Protein 6PLN (pdb70)

B-factor: mean 76.22, std 19.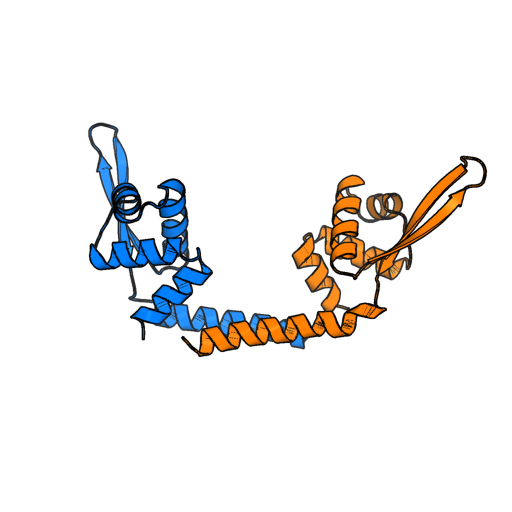09, range [34.16, 124.02]

Structure (mmCIF, N/CA/C/O backbone):
data_6PLN
#
_entry.id   6PLN
#
_cell.length_a   55.689
_cell.length_b   55.689
_cell.length_c   248.673
_cell.angle_alpha   90.000
_cell.angle_beta   90.000
_cell.angle_gamma   90.000
#
_symmetry.space_group_name_H-M   'P 41 21 2'
#
loop_
_entity.id
_entity.type
_entity.pdbx_description
1 polymer 'Transcription factor E'
2 water water
#
loop_
_atom_site.group_PDB
_atom_site.id
_atom_site.type_symbol
_atom_site.label_atom_id
_atom_site.label_alt_id
_atom_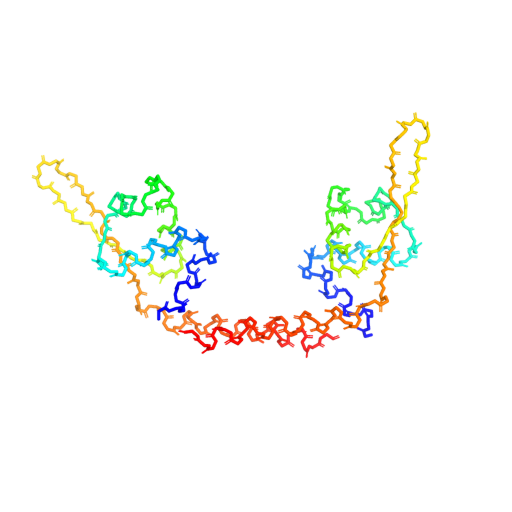site.label_comp_id
_atom_site.label_asym_id
_atom_site.label_entity_id
_atom_site.label_seq_id
_atom_site.pdbx_PDB_ins_code
_atom_site.Cartn_x
_atom_site.Cartn_y
_atom_site.Cartn_z
_atom_site.occupancy
_atom_site.B_iso_or_equiv
_atom_site.auth_seq_id
_atom_site.auth_comp_id
_atom_site.auth_asym_id
_atom_site.auth_atom_id
_atom_site.pdbx_PDB_model_num
ATOM 1 N N . LYS A 1 5 ? 12.05006 -17.40019 -7.14582 1.000 104.66943 5 LYS A N 1
ATOM 2 C CA . LYS A 1 5 ? 11.74399 -16.04710 -6.66292 1.000 105.56662 5 LYS A CA 1
ATOM 3 C C . LYS A 1 5 ? 12.19963 -14.99066 -7.67037 1.000 101.57354 5 LYS A C 1
ATOM 4 O O . LYS A 1 5 ? 11.41728 -14.10541 -8.05160 1.000 96.69481 5 LYS A O 1
ATOM 10 N N . LYS A 1 6 ? 13.47073 -15.07450 -8.08565 1.000 98.41870 6 LYS A N 1
ATOM 11 C CA . LYS A 1 6 ? 13.92672 -14.25977 -9.21039 1.000 98.99467 6 LYS A CA 1
ATOM 12 C C . LYS A 1 6 ? 13.28935 -14.73168 -10.51796 1.000 96.04484 6 LYS A C 1
ATOM 13 O O . LYS A 1 6 ? 13.02700 -13.91385 -11.41263 1.000 92.85465 6 LYS A O 1
ATOM 19 N N . ASN A 1 7 ? 13.03318 -16.04804 -10.63643 1.000 96.34535 7 ASN A N 1
ATOM 20 C CA . ASN A 1 7 ? 12.24769 -16.63029 -11.72597 1.000 93.77621 7 ASN A CA 1
ATOM 21 C C . ASN A 1 7 ? 10.94669 -15.85263 -11.92806 1.000 86.64624 7 ASN A C 1
ATOM 22 O O . ASN A 1 7 ? 10.68342 -15.28883 -12.99758 1.000 78.53921 7 ASN A O 1
ATOM 27 N N . THR A 1 8 ? 10.14080 -15.79334 -10.86922 1.000 83.78426 8 THR A N 1
ATOM 28 C CA . THR A 1 8 ? 8.82734 -15.17454 -10.94790 1.000 83.39438 8 THR A CA 1
ATOM 29 C C . THR A 1 8 ? 8.91407 -13.64978 -11.04236 1.000 80.54941 8 THR A C 1
ATOM 30 O O . THR A 1 8 ? 8.10377 -13.02120 -11.73520 1.000 78.18302 8 THR A O 1
ATOM 34 N N . ALA A 1 9 ? 9.87493 -13.02794 -10.35511 1.000 78.91043 9 ALA A N 1
ATOM 35 C CA . ALA A 1 9 ? 9.94974 -11.56883 -10.38351 1.000 82.56901 9 ALA A CA 1
ATOM 36 C C . ALA A 1 9 ? 10.28614 -11.06929 -11.78421 1.000 74.95554 9 ALA A C 1
ATOM 37 O O . ALA A 1 9 ? 9.66370 -10.12662 -12.29100 1.000 71.69838 9 ALA A O 1
ATOM 39 N N . LEU A 1 10 ? 11.28371 -11.68628 -12.41602 1.000 74.34266 10 LEU A N 1
ATOM 40 C CA . LEU A 1 10 ? 11.56799 -11.40755 -13.81605 1.000 72.03238 10 LEU A CA 1
ATOM 41 C C . LEU A 1 10 ? 10.30569 -11.47428 -14.65826 1.000 65.73974 10 LEU A C 1
ATOM 42 O O . LEU A 1 10 ? 9.96738 -10.51675 -15.36212 1.000 59.43523 10 LEU A O 1
ATOM 47 N N . LEU A 1 11 ? 9.59111 -12.60547 -14.59005 1.000 62.73509 11 LEU A N 1
ATOM 48 C CA . LEU A 1 11 ? 8.39342 -12.76321 -15.40583 1.000 62.14543 11 LEU A CA 1
ATOM 49 C C . LEU A 1 11 ? 7.35668 -11.69311 -15.09928 1.000 68.27758 11 LEU A C 1
ATOM 50 O O . LEU A 1 11 ? 6.64246 -11.24736 -16.00698 1.000 69.65589 11 LEU A O 1
ATOM 55 N N . ASP A 1 12 ? 7.28390 -11.22861 -13.84835 1.000 70.96186 12 ASP A N 1
ATOM 56 C CA . ASP A 1 12 ? 6.29957 -10.19978 -13.52943 1.000 70.21474 12 ASP A CA 1
ATOM 57 C C . ASP A 1 12 ? 6.67934 -8.86047 -14.14067 1.000 67.80003 12 ASP A C 1
ATOM 58 O O . ASP A 1 12 ? 5.80742 -8.11729 -14.61342 1.000 68.48591 12 ASP A O 1
ATOM 63 N N . ILE A 1 13 ? 7.97132 -8.52379 -14.13230 1.000 62.15211 13 ILE A N 1
ATOM 64 C CA . ILE A 1 13 ? 8.39915 -7.33452 -14.85948 1.000 70.39712 13 ILE A CA 1
ATOM 65 C C . ILE A 1 13 ? 8.07922 -7.48991 -16.34358 1.000 66.44302 13 ILE A C 1
ATOM 66 O O . ILE A 1 13 ? 7.64423 -6.53779 -17.00752 1.000 63.46965 13 ILE A O 1
ATOM 71 N N . ALA A 1 14 ? 8.26346 -8.70315 -16.87811 1.000 60.51688 14 ALA A N 1
ATOM 72 C CA . ALA A 1 14 ? 7.93346 -8.94979 -18.27654 1.000 60.77532 14 ALA A CA 1
ATOM 73 C C . ALA A 1 14 ? 6.45353 -8.70598 -18.54283 1.000 60.53756 14 ALA A C 1
ATOM 74 O O . ALA A 1 14 ? 6.09763 -8.08388 -19.55048 1.000 58.72200 14 ALA A O 1
ATOM 76 N N . ARG A 1 15 ? 5.57619 -9.16104 -17.63876 1.000 61.23085 15 ARG A N 1
ATOM 77 C CA . ARG A 1 15 ? 4.14374 -8.91376 -17.81712 1.000 64.29738 15 ARG A CA 1
ATOM 78 C C . ARG A 1 15 ? 3.83127 -7.42254 -17.86588 1.000 60.82582 15 ARG A C 1
ATOM 79 O O . ARG A 1 15 ? 3.10577 -6.95897 -18.75848 1.000 57.50202 15 ARG A O 1
ATOM 87 N N . ASP A 1 16 ? 4.35726 -6.65116 -16.90765 1.000 60.04755 16 ASP A N 1
ATOM 88 C CA . ASP A 1 16 ? 4.18216 -5.20632 -16.95758 1.000 60.96857 16 ASP A CA 1
ATOM 89 C C . ASP A 1 16 ? 4.65308 -4.65076 -18.29134 1.000 62.52973 16 ASP A C 1
ATOM 90 O O . ASP A 1 16 ? 3.96902 -3.81856 -18.89316 1.000 64.85566 16 ASP A O 1
ATOM 95 N N . ILE A 1 17 ? 5.81073 -5.13526 -18.77493 1.000 61.14328 17 ILE A N 1
ATOM 96 C CA . ILE A 1 17 ? 6.34620 -4.63686 -20.05002 1.000 63.95398 17 ILE A CA 1
ATOM 97 C C . ILE A 1 17 ? 5.37583 -4.91917 -21.17725 1.000 60.62653 17 ILE A C 1
ATOM 98 O O . ILE A 1 17 ? 4.94036 -4.00158 -21.89377 1.000 61.91642 17 ILE A O 1
ATOM 103 N N . GLY A 1 18 ? 5.04644 -6.19285 -21.40420 1.000 54.36456 18 GLY A N 1
ATOM 104 C CA . GLY A 1 18 ? 4.32597 -6.52537 -22.62009 1.000 60.71969 18 GLY A CA 1
ATOM 105 C C . GLY A 1 18 ? 3.38459 -7.71177 -22.53079 1.000 62.81146 18 GLY A C 1
ATOM 106 O O . GLY A 1 18 ? 3.19542 -8.43210 -23.52084 1.000 60.48046 18 GLY A O 1
ATOM 107 N N . GLY A 1 19 ? 2.79062 -7.93301 -21.35450 1.000 56.66453 19 GLY A N 1
ATOM 108 C CA . GLY A 1 19 ? 1.72073 -8.90014 -21.29437 1.000 51.08509 19 GLY A CA 1
ATOM 109 C C . GLY A 1 19 ? 2.21818 -10.31505 -21.49405 1.000 51.61658 19 GLY A C 1
ATOM 110 O O . GLY A 1 19 ? 3.38330 -10.63478 -21.23866 1.000 53.42827 19 GLY A O 1
ATOM 111 N N . ASP A 1 20 ? 1.30789 -11.17854 -21.95925 1.000 55.80620 20 ASP A N 1
ATOM 112 C CA . ASP A 1 20 ? 1.60986 -12.60234 -22.07038 1.000 56.17614 20 ASP A CA 1
ATOM 113 C C . ASP A 1 20 ? 2.67846 -12.87140 -23.11704 1.000 53.90151 20 ASP A C 1
ATOM 114 O O . ASP A 1 20 ? 3.37701 -13.89255 -23.03107 1.000 47.32471 20 ASP A O 1
ATOM 119 N N . GLU A 1 21 ? 2.79828 -11.99526 -24.12911 1.000 53.76564 21 GLU A N 1
ATOM 120 C CA . GLU A 1 21 ? 3.79951 -12.20881 -25.17535 1.000 52.17827 21 GLU A CA 1
ATOM 121 C C . GLU A 1 21 ? 5.20598 -12.01988 -24.62405 1.000 50.06372 21 GLU A C 1
ATOM 122 O O . GLU A 1 21 ? 6.07721 -12.87942 -24.81427 1.000 40.74284 21 GLU A O 1
ATOM 128 N N . ALA A 1 22 ? 5.42719 -10.92410 -23.89379 1.000 48.64536 22 ALA A N 1
ATOM 129 C CA . ALA A 1 22 ? 6.69710 -10.71706 -23.21467 1.000 44.36878 22 ALA A CA 1
ATOM 130 C C . ALA A 1 22 ? 7.05870 -11.90987 -22.35072 1.000 48.16543 22 ALA A C 1
ATOM 131 O O . ALA A 1 22 ? 8.22010 -12.33446 -22.31734 1.000 51.06492 22 ALA A O 1
ATOM 133 N N . VAL A 1 23 ? 6.07519 -12.49431 -21.66537 1.000 49.81428 23 VAL A N 1
ATOM 134 C CA . VAL A 1 23 ? 6.39599 -13.63507 -20.81516 1.000 50.21964 23 VAL A CA 1
ATOM 135 C C . VAL A 1 23 ? 6.77065 -14.83766 -21.67356 1.000 46.85133 23 VAL A C 1
ATOM 136 O O . VAL A 1 23 ? 7.66382 -15.62212 -21.30797 1.000 42.50070 23 VAL A O 1
ATOM 140 N N . GLU A 1 24 ? 6.13287 -14.99456 -22.84043 1.000 47.97951 24 GLU A N 1
ATOM 141 C CA . GLU A 1 24 ? 6.53623 -16.07647 -23.73773 1.000 49.19201 24 GLU A CA 1
ATOM 142 C C . GLU A 1 24 ? 7.96066 -15.85028 -24.25350 1.000 52.52879 24 GLU A C 1
ATOM 143 O O . GLU A 1 24 ? 8.75305 -16.80265 -24.36616 1.000 42.13009 24 GLU A O 1
ATOM 149 N N . VAL A 1 25 ? 8.29940 -14.58676 -24.56075 1.000 38.04866 25 VAL A N 1
ATOM 150 C CA . VAL A 1 25 ? 9.60119 -14.26730 -25.12045 1.000 43.59569 25 VAL A CA 1
ATOM 151 C C . VAL A 1 25 ? 10.69203 -14.53974 -24.09887 1.000 47.86144 25 VAL A C 1
ATOM 152 O O . VAL A 1 25 ? 11.67254 -15.24350 -24.38093 1.000 38.62854 25 VAL A O 1
ATOM 156 N N . VAL A 1 26 ? 10.51193 -14.02542 -22.88156 1.000 46.60319 26 VAL A N 1
ATOM 157 C CA . VAL A 1 26 ? 11.48241 -14.24932 -21.81981 1.000 43.69373 26 VAL A CA 1
ATOM 158 C C . VAL A 1 26 ? 11.66334 -15.73565 -21.55949 1.000 47.46384 26 VAL A C 1
ATOM 159 O O . VAL A 1 26 ? 12.79447 -16.22040 -21.40803 1.000 48.31055 26 VAL A O 1
ATOM 163 N N . LYS A 1 27 ? 10.55852 -16.49123 -21.51581 1.000 45.21651 27 LYS A N 1
ATOM 164 C CA . LYS A 1 27 ? 10.67562 -17.92093 -21.22529 1.000 45.67226 27 LYS A CA 1
ATOM 165 C C . LYS A 1 27 ? 11.41885 -18.65677 -22.34030 1.000 47.80290 27 LYS A C 1
ATOM 166 O O . LYS A 1 27 ? 12.20310 -19.57586 -22.07562 1.000 45.23056 27 LYS A O 1
ATOM 172 N N . ALA A 1 28 ? 11.17785 -18.28797 -23.60118 1.000 47.00343 28 ALA A N 1
ATOM 173 C CA . ALA A 1 28 ? 11.89324 -18.96510 -24.67466 1.000 47.49339 28 ALA A CA 1
ATOM 174 C C . ALA A 1 28 ? 13.36306 -18.54700 -24.68398 1.000 50.57880 28 ALA A C 1
ATOM 175 O O . ALA A 1 28 ? 14.25662 -19.38046 -24.87769 1.000 47.39739 28 ALA A O 1
ATOM 177 N N . LEU A 1 29 ? 13.62601 -17.26234 -24.43783 1.000 43.75934 29 LEU A N 1
ATOM 178 C CA . LEU A 1 29 ? 14.99337 -16.78042 -24.33954 1.000 48.64242 29 LEU A CA 1
ATOM 179 C C . LEU A 1 29 ? 15.78737 -17.52515 -23.25945 1.000 57.35146 29 LEU A C 1
ATOM 180 O O . LEU A 1 29 ? 16.88950 -18.03349 -23.53454 1.000 50.06465 29 LEU A O 1
ATOM 185 N N . GLU A 1 30 ? 15.25889 -17.59416 -22.02063 1.000 52.29600 30 GLU A N 1
ATOM 186 C CA . GLU A 1 30 ? 15.96633 -18.33280 -20.96750 1.000 52.12745 30 GLU A CA 1
ATOM 187 C C . GLU A 1 30 ? 16.15672 -19.80245 -21.33279 1.000 56.47861 30 GLU A C 1
ATOM 188 O O . GLU A 1 30 ? 17.20194 -20.39210 -21.03649 1.000 60.50548 30 GLU A O 1
ATOM 194 N N . LYS A 1 31 ? 15.15721 -20.41910 -21.96489 1.000 52.82256 31 LYS A N 1
ATOM 195 C CA . LYS A 1 31 ? 15.28930 -21.83204 -22.29343 1.000 55.51768 31 LYS A CA 1
ATOM 196 C C . LYS A 1 31 ? 16.37699 -22.04880 -23.33779 1.000 58.96108 31 LYS A C 1
ATOM 197 O O . LYS A 1 31 ? 17.01229 -23.10840 -23.36778 1.000 63.86246 31 LYS A O 1
ATOM 203 N N . LYS A 1 32 ? 16.63169 -21.04642 -24.16980 1.000 55.82561 32 LYS A N 1
ATOM 204 C CA . LYS A 1 32 ? 17.55288 -21.17390 -25.28270 1.000 57.03745 32 LYS A CA 1
ATOM 205 C C . LYS A 1 32 ? 18.93969 -20.61944 -24.96502 1.000 60.64460 32 LYS A C 1
ATOM 206 O O . LYS A 1 32 ? 19.87845 -20.90027 -25.70932 1.000 59.49347 32 LYS A O 1
ATOM 212 N N . GLY A 1 33 ? 19.09464 -19.86376 -23.87253 1.000 61.89050 33 GLY A N 1
ATOM 213 C CA . GLY A 1 33 ? 20.33068 -19.15822 -23.56500 1.000 46.21489 33 GLY A CA 1
ATOM 214 C C . GLY A 1 33 ? 20.46626 -17.86062 -24.32391 1.000 51.60798 33 GLY A C 1
ATOM 215 O O . GLY A 1 33 ? 20.29558 -16.77723 -23.75477 1.000 50.58128 33 GLY A O 1
ATOM 216 N N . GLU A 1 34 ? 20.77249 -17.95678 -25.61742 1.000 64.02082 34 GLU A N 1
ATOM 217 C CA . GLU A 1 34 ? 20.83109 -16.81176 -26.51816 1.000 62.29212 34 GLU A CA 1
ATOM 218 C C . GLU A 1 34 ? 19.95896 -17.10804 -27.71971 1.000 53.21447 34 GLU A C 1
ATOM 219 O O . GLU A 1 34 ? 19.83186 -18.26032 -28.14702 1.000 56.22612 34 GLU A O 1
ATOM 225 N N . ALA A 1 35 ? 19.40265 -16.04865 -28.29826 1.000 48.85676 35 ALA A N 1
ATOM 226 C CA . ALA A 1 35 ? 18.52135 -16.21521 -29.44506 1.000 49.05650 35 ALA A CA 1
ATOM 227 C C . ALA A 1 35 ? 18.48426 -14.91789 -30.24180 1.000 45.79160 35 ALA A C 1
ATOM 228 O O . ALA A 1 35 ? 18.75306 -13.84044 -29.71114 1.000 42.03455 35 ALA A O 1
ATOM 230 N N . THR A 1 36 ? 18.16018 -15.03021 -31.52561 1.000 49.50857 36 THR A N 1
ATOM 231 C CA . THR A 1 36 ? 17.89101 -13.83683 -32.31572 1.000 51.31195 36 THR A CA 1
ATOM 232 C C . THR A 1 36 ? 16.40469 -13.49693 -32.21596 1.000 44.59698 36 THR A C 1
ATOM 233 O O . THR A 1 36 ? 15.59302 -14.32507 -31.79556 1.000 41.64314 36 THR A O 1
ATOM 237 N N . ASP A 1 37 ? 16.06446 -12.25538 -32.58394 1.000 43.81490 37 ASP A N 1
ATOM 238 C CA . ASP A 1 37 ? 14.67812 -11.86081 -32.82190 1.000 52.32689 37 ASP A CA 1
ATOM 239 C C . ASP A 1 37 ? 13.93302 -12.94186 -33.58429 1.000 54.36256 37 ASP A C 1
ATOM 240 O O . ASP A 1 37 ? 12.89469 -13.44922 -33.13454 1.000 51.61776 37 ASP A O 1
ATOM 245 N N . GLU A 1 38 ? 14.46182 -13.26447 -34.77019 1.000 48.01575 38 GLU A N 1
ATOM 246 C CA . GLU A 1 38 ? 13.80655 -14.19719 -35.66353 1.000 49.30964 38 GLU A CA 1
ATOM 247 C C . GLU A 1 38 ? 13.62518 -15.54927 -35.00102 1.000 51.65185 38 GLU A C 1
ATOM 248 O O . GLU A 1 38 ? 12.54697 -16.13989 -35.08970 1.000 53.31677 38 GLU A O 1
ATOM 254 N N . GLU A 1 39 ? 14.66173 -16.05826 -34.32493 1.000 47.01731 39 GLU A N 1
ATOM 255 C CA . GLU A 1 39 ? 14.51901 -17.34783 -33.65217 1.000 53.28937 39 GLU A CA 1
ATOM 256 C C . GLU A 1 39 ? 13.43932 -17.27811 -32.58331 1.000 52.58756 39 GLU A C 1
ATOM 257 O O . GLU A 1 39 ? 12.73556 -18.26754 -32.32646 1.000 48.78590 39 GLU A O 1
ATOM 263 N N . LEU A 1 40 ? 13.30612 -16.11937 -31.93155 1.000 49.07292 40 LEU A N 1
ATOM 264 C CA . LEU A 1 40 ? 12.33142 -16.01062 -30.86056 1.000 48.12113 40 LEU A CA 1
ATOM 265 C C . LEU A 1 40 ? 10.91937 -15.90065 -31.43201 1.000 54.13531 40 LEU A C 1
ATOM 266 O O . LEU A 1 40 ? 9.99069 -16.54888 -30.92449 1.000 48.89821 40 LEU A O 1
ATOM 271 N N . ALA A 1 41 ? 10.74933 -15.13143 -32.51994 1.000 46.12444 41 ALA A N 1
ATOM 272 C CA . ALA A 1 41 ? 9.46189 -15.09092 -33.20922 1.000 48.55693 41 ALA A CA 1
ATOM 273 C C . ALA A 1 41 ? 8.99865 -16.47968 -33.63822 1.000 53.83462 41 ALA A C 1
ATOM 274 O O . ALA A 1 41 ? 7.79794 -16.78043 -33.57509 1.000 55.87560 41 ALA A O 1
ATOM 276 N N . GLU A 1 42 ? 9.92168 -17.34525 -34.05320 1.000 52.79132 42 GLU A N 1
ATOM 277 C CA . GLU A 1 42 ? 9.53002 -18.68806 -34.45984 1.000 54.07046 42 GLU A CA 1
ATOM 278 C C . GLU A 1 42 ? 9.31065 -19.59188 -33.26340 1.000 51.12296 42 GLU A C 1
ATOM 279 O O . GLU A 1 42 ? 8.36209 -20.38680 -33.25431 1.000 54.97234 42 GLU A O 1
ATOM 285 N N . LEU A 1 43 ? 10.16126 -19.50284 -32.24171 1.000 50.25285 43 L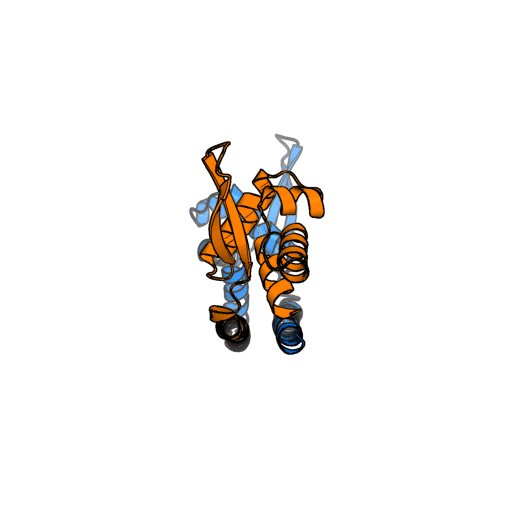EU A N 1
ATOM 286 C CA . LEU A 1 43 ? 9.87688 -20.29381 -31.04794 1.000 48.98395 43 LEU A CA 1
ATOM 287 C C . LEU A 1 43 ? 8.50600 -19.93746 -30.48147 1.000 53.41861 43 LEU A C 1
ATOM 288 O O . LEU A 1 43 ? 7.72411 -20.82526 -30.13525 1.000 55.50865 43 LEU A O 1
ATOM 293 N N . THR A 1 44 ? 8.16257 -18.64986 -30.44750 1.000 49.15749 44 THR A N 1
ATOM 294 C CA . THR A 1 44 ? 7.01169 -18.23324 -29.66686 1.000 47.72739 44 THR A CA 1
ATOM 295 C C . THR A 1 44 ? 5.72553 -18.07723 -30.46285 1.000 58.00527 44 THR A C 1
ATOM 296 O O . THR A 1 44 ? 4.64771 -18.24906 -29.88352 1.000 52.45374 44 THR A O 1
ATOM 300 N N . GLY A 1 45 ? 5.79331 -17.73444 -31.75519 1.000 57.99430 45 GLY A N 1
ATOM 301 C CA . GLY A 1 45 ? 4.63110 -17.34209 -32.52814 1.000 40.80458 45 GLY A CA 1
ATOM 302 C C . GLY A 1 45 ? 4.35008 -15.85065 -32.50417 1.000 49.80996 45 GLY A C 1
ATOM 303 O O . GLY A 1 45 ? 3.53672 -15.37044 -33.29709 1.000 69.50673 45 GLY A O 1
ATOM 304 N N . VAL A 1 46 ? 4.98483 -15.11285 -31.58806 1.000 50.90816 46 VAL A N 1
ATOM 305 C CA . VAL A 1 46 ? 4.87105 -13.65580 -31.57115 1.000 53.94700 46 VAL A CA 1
ATOM 306 C C . VAL A 1 46 ? 5.52845 -13.05682 -32.81806 1.000 54.16937 46 VAL A C 1
ATOM 307 O O . VAL A 1 46 ? 6.44358 -13.63886 -33.41472 1.000 55.25573 46 VAL A O 1
ATOM 311 N N . ARG A 1 47 ? 5.03962 -11.89745 -33.23729 1.000 58.74045 47 ARG A N 1
ATOM 312 C CA . ARG A 1 47 ? 5.59408 -11.29251 -34.43443 1.000 56.30403 47 ARG A CA 1
ATOM 313 C C . ARG A 1 47 ? 6.94203 -10.67716 -34.10940 1.000 58.48397 47 ARG A C 1
ATOM 314 O O . ARG A 1 47 ? 7.21921 -10.29409 -32.96001 1.000 57.20869 47 ARG A O 1
ATOM 322 N N . VAL A 1 48 ? 7.79460 -10.61403 -35.13936 1.000 58.64682 48 VAL A N 1
ATOM 323 C CA . VAL A 1 48 ? 9.18058 -10.21817 -34.92894 1.000 50.04479 48 VAL A CA 1
ATOM 324 C C . VAL A 1 48 ? 9.26025 -8.75374 -34.52020 1.000 52.67282 48 VAL A C 1
ATOM 325 O O . VAL A 1 48 ? 10.08736 -8.38047 -33.67567 1.000 50.97335 48 VAL A O 1
ATOM 329 N N . ASN A 1 49 ? 8.37596 -7.90631 -35.05979 1.000 54.93023 49 ASN A N 1
ATOM 330 C CA . ASN A 1 49 ? 8.37703 -6.50926 -34.63040 1.000 55.82330 49 ASN A CA 1
ATOM 331 C C . ASN A 1 49 ? 8.06797 -6.39343 -33.15601 1.000 54.58809 49 ASN A C 1
ATOM 332 O O . ASN A 1 49 ? 8.55539 -5.47046 -32.48997 1.000 51.65362 49 ASN A O 1
ATOM 337 N N . THR A 1 50 ? 7.26744 -7.32537 -32.63211 1.000 51.41883 50 THR A N 1
ATOM 338 C CA . THR A 1 50 ? 6.86825 -7.30622 -31.23557 1.000 53.13321 50 THR A CA 1
ATOM 339 C C . THR A 1 50 ? 7.89346 -8.00278 -30.35365 1.000 51.96797 50 THR A C 1
ATOM 340 O O . THR A 1 50 ? 8.12768 -7.56330 -29.21861 1.000 47.06905 50 THR A O 1
ATOM 344 N N . VAL A 1 51 ? 8.48193 -9.10624 -30.84015 1.000 50.23526 51 VAL A N 1
ATOM 345 C CA . VAL A 1 51 ? 9.63345 -9.67988 -30.15622 1.000 49.67491 51 VAL A CA 1
ATOM 346 C C . VAL A 1 51 ? 10.71111 -8.62379 -30.00223 1.000 46.77329 51 VAL A C 1
ATOM 347 O O . VAL A 1 51 ? 11.29822 -8.44765 -28.92972 1.000 45.86464 51 VAL A O 1
ATOM 351 N N . ARG A 1 52 ? 10.96423 -7.88109 -31.06970 1.000 44.46811 52 ARG A N 1
ATOM 352 C CA . ARG A 1 52 ? 12.00338 -6.86693 -31.01777 1.000 47.42270 52 ARG A CA 1
ATOM 353 C C . ARG A 1 52 ? 11.64197 -5.77188 -30.02019 1.000 49.30112 52 ARG A C 1
ATOM 354 O O . ARG A 1 52 ? 12.45080 -5.42874 -29.15055 1.000 51.49619 52 ARG A O 1
ATOM 362 N N . LYS A 1 53 ? 10.42054 -5.22483 -30.10622 1.000 51.08416 53 LYS A N 1
ATOM 363 C CA . LYS A 1 53 ? 10.04317 -4.15394 -29.18459 1.000 51.41573 53 LYS A CA 1
ATOM 364 C C . LYS A 1 53 ? 10.12285 -4.61529 -27.72491 1.000 50.42266 53 LYS A C 1
ATOM 365 O O . LYS A 1 53 ? 10.57103 -3.86114 -26.84977 1.000 47.33533 53 LYS A O 1
ATOM 371 N N . ILE A 1 54 ? 9.72103 -5.85898 -27.44394 1.000 47.38529 54 ILE A N 1
ATOM 372 C CA . ILE A 1 54 ? 9.89149 -6.40877 -26.10069 1.000 44.89846 54 ILE A CA 1
ATOM 373 C C . ILE A 1 54 ? 11.36672 -6.44022 -25.71602 1.000 49.91128 54 ILE A C 1
ATOM 374 O O . ILE A 1 54 ? 11.74200 -6.10844 -24.58125 1.000 46.78574 54 ILE A O 1
ATOM 379 N N . LEU A 1 55 ? 12.22802 -6.89695 -26.62873 1.000 47.08080 55 LEU A N 1
ATOM 380 C CA . LEU A 1 55 ? 13.62253 -7.06895 -26.23933 1.000 49.35421 55 LEU A CA 1
ATOM 381 C C . LEU A 1 55 ? 14.28057 -5.72256 -25.96285 1.000 47.57174 55 LEU A C 1
ATOM 382 O O . LEU A 1 55 ? 15.03078 -5.58770 -24.99498 1.000 46.60313 55 LEU A O 1
ATOM 387 N N . TYR A 1 56 ? 13.98491 -4.70203 -26.76946 1.000 47.26023 56 TYR A N 1
ATOM 388 C CA . TYR A 1 56 ? 14.58361 -3.39691 -26.49693 1.000 53.12246 56 TYR A CA 1
ATOM 389 C C . TYR A 1 56 ? 14.04337 -2.80168 -25.20367 1.000 55.82353 56 TYR A C 1
ATOM 390 O O . TYR A 1 56 ? 14.72837 -2.00149 -24.55748 1.000 55.27157 56 TYR A O 1
ATOM 399 N N . ALA A 1 57 ? 12.82989 -3.18479 -24.80294 1.000 57.88472 57 ALA A N 1
ATOM 400 C CA . ALA A 1 57 ? 12.31231 -2.76744 -23.50414 1.000 53.14095 57 ALA A CA 1
ATOM 401 C C . ALA A 1 57 ? 13.07932 -3.44346 -22.37260 1.000 55.50465 57 ALA A C 1
ATOM 402 O O . ALA A 1 57 ? 13.46123 -2.79838 -21.38592 1.000 56.80095 57 ALA A O 1
ATOM 404 N N . LEU A 1 58 ? 13.31394 -4.75143 -22.49773 1.000 51.79384 58 LEU A N 1
ATOM 405 C CA . LEU A 1 58 ? 14.11584 -5.45116 -21.50041 1.000 54.24904 58 LEU A CA 1
ATOM 406 C C . LEU A 1 58 ? 15.54181 -4.91375 -21.45576 1.000 60.88423 58 LEU A C 1
ATOM 407 O O . LEU A 1 58 ? 16.19023 -4.91672 -20.39905 1.000 58.40191 58 LEU A O 1
ATOM 412 N N . TYR A 1 59 ? 16.04484 -4.45247 -22.59450 1.000 62.10530 59 TYR A N 1
ATOM 413 C CA . TYR A 1 59 ? 17.37864 -3.88111 -22.64046 1.000 57.58523 59 TYR A CA 1
ATOM 414 C C . TYR A 1 59 ? 17.42177 -2.54625 -21.90725 1.000 56.98824 59 TYR A C 1
ATOM 415 O O . TYR A 1 59 ? 18.32833 -2.30652 -21.10183 1.000 60.24126 59 TYR A O 1
ATOM 424 N N . ASP A 1 60 ? 16.43608 -1.67306 -22.16479 1.000 56.65515 60 ASP A N 1
ATOM 425 C CA . ASP A 1 60 ? 16.33621 -0.38371 -21.47271 1.000 55.30896 60 ASP A CA 1
ATOM 426 C C . ASP A 1 60 ? 16.11690 -0.54671 -19.96792 1.000 60.32542 60 ASP A C 1
ATOM 427 O O . ASP A 1 60 ? 16.61787 0.25603 -19.17291 1.000 63.11766 60 ASP A O 1
ATOM 432 N N . ALA A 1 61 ? 15.33791 -1.56291 -19.55368 1.000 62.19091 61 ALA A N 1
ATOM 433 C CA . ALA A 1 61 ? 15.20435 -1.93740 -18.13511 1.000 59.36796 61 ALA A CA 1
ATOM 434 C C . ALA A 1 61 ? 16.46085 -2.61933 -17.57559 1.000 63.47234 61 ALA A C 1
ATOM 435 O O . ALA A 1 61 ? 16.45027 -3.09931 -16.42751 1.000 64.45780 61 ALA A O 1
ATOM 437 N N . LYS A 1 62 ? 17.52022 -2.66421 -18.38732 1.000 66.07028 62 LYS A N 1
ATOM 438 C CA . LYS A 1 62 ? 18.76254 -3.36957 -18.06541 1.000 65.11364 62 LYS A CA 1
ATOM 439 C C . LYS A 1 62 ? 18.50806 -4.76611 -17.52358 1.000 62.99212 62 LYS A C 1
ATOM 440 O O . LYS A 1 62 ? 19.22312 -5.23787 -16.63720 1.000 74.09780 62 LYS A O 1
ATOM 446 N N . LEU A 1 63 ? 17.50727 -5.44895 -18.08288 1.000 61.17583 63 LEU A N 1
ATOM 447 C CA . LEU A 1 63 ? 17.27092 -6.85870 -17.79853 1.000 59.43988 63 LEU A CA 1
ATOM 448 C C . LEU A 1 63 ? 17.67670 -7.76917 -18.94295 1.000 58.19261 63 LEU A C 1
ATOM 449 O O . LEU A 1 63 ? 17.47002 -8.97997 -18.85522 1.000 50.77488 63 LEU A O 1
ATOM 454 N N . ALA A 1 64 ? 18.22359 -7.22026 -20.02595 1.000 62.82818 64 ALA A N 1
ATOM 455 C CA . ALA A 1 64 ? 18.65156 -8.03719 -21.15110 1.000 59.55329 64 ALA A CA 1
ATOM 456 C C . ALA A 1 64 ? 19.83749 -7.37113 -21.81075 1.000 58.11797 64 ALA A C 1
ATOM 457 O O . ALA A 1 64 ? 19.92273 -6.14063 -21.89389 1.000 60.90229 64 ALA A O 1
ATOM 459 N N . THR A 1 65 ? 20.74869 -8.19704 -22.28168 1.000 49.97689 65 THR A N 1
ATOM 460 C CA . THR A 1 65 ? 21.84812 -7.69225 -23.05713 1.000 52.57337 65 THR A CA 1
ATOM 461 C C . THR A 1 65 ? 21.87463 -8.43549 -24.38005 1.000 55.32256 65 THR A C 1
ATOM 462 O O . THR A 1 65 ? 21.13362 -9.40560 -24.59723 1.000 54.69581 65 THR A O 1
ATOM 466 N N . PHE A 1 66 ? 22.75263 -7.99427 -25.26795 1.000 47.03398 66 PHE A N 1
ATOM 467 C CA . PHE A 1 66 ? 22.85063 -8.65331 -26.55441 1.000 52.85840 66 PHE A CA 1
ATOM 468 C C . PHE A 1 66 ? 24.27215 -8.61535 -27.06354 1.000 52.89558 66 PHE A C 1
ATOM 469 O O . PHE A 1 66 ? 25.07852 -7.76298 -26.68558 1.000 49.51188 66 PHE A O 1
ATOM 477 N N . ARG A 1 67 ? 24.53265 -9.47076 -28.02329 1.000 56.49009 67 ARG A N 1
ATOM 478 C CA . ARG A 1 67 ? 25.79645 -9.40735 -28.72151 1.000 56.30369 67 ARG A CA 1
ATOM 479 C C . ARG A 1 67 ? 25.54289 -9.51680 -30.22494 1.000 55.37539 67 ARG A C 1
ATOM 480 O O . ARG A 1 67 ? 24.62733 -10.22403 -30.67148 1.000 51.12034 67 ARG A O 1
ATOM 488 N N . ARG A 1 68 ? 26.30328 -8.74085 -30.99682 1.000 50.76511 68 ARG A N 1
ATOM 489 C CA . ARG A 1 68 ? 25.99021 -8.48451 -32.39270 1.000 52.00479 68 ARG A CA 1
ATOM 490 C C . ARG A 1 68 ? 26.92787 -9.23445 -33.32887 1.000 47.27494 68 ARG A C 1
ATOM 491 O O . ARG A 1 68 ? 28.11471 -9.39644 -33.04041 1.000 59.57889 68 ARG A O 1
ATOM 499 N N . VAL A 1 69 ? 26.36183 -9.73003 -34.43272 1.000 52.29214 69 VAL A N 1
ATOM 500 C CA . VAL A 1 69 ? 27.06773 -10.47900 -35.46952 1.000 51.09273 69 VAL A CA 1
ATOM 501 C C . VAL A 1 69 ? 26.82959 -9.77066 -36.80057 1.000 56.87140 69 VAL A C 1
ATOM 502 O O . VAL A 1 69 ? 25.70436 -9.34556 -37.09238 1.000 53.93493 69 VAL A O 1
ATOM 506 N N . ARG A 1 70 ? 27.89055 -9.61009 -37.58948 1.000 60.99659 70 ARG A N 1
ATOM 507 C CA . ARG A 1 70 ? 27.75536 -9.03290 -38.92196 1.000 58.58835 70 ARG A CA 1
ATOM 508 C C . ARG A 1 70 ? 27.40309 -10.15348 -39.87719 1.000 55.02511 70 ARG A C 1
ATOM 509 O O . ARG A 1 70 ? 28.12809 -11.14941 -39.95319 1.000 55.92547 70 ARG A O 1
ATOM 517 N N . ASP A 1 71 ? 26.25458 -10.02930 -40.53934 1.000 59.80659 71 ASP A N 1
ATOM 518 C CA . ASP A 1 71 ? 25.85158 -10.98353 -41.56376 1.000 62.44510 71 ASP A CA 1
ATOM 519 C C . ASP A 1 71 ? 26.57600 -10.59669 -42.83254 1.000 66.40202 71 ASP A C 1
ATOM 520 O O . ASP A 1 71 ? 26.44543 -9.45885 -43.30535 1.000 66.15528 71 ASP A O 1
ATOM 525 N N . ASP A 1 72 ? 27.36971 -11.51050 -43.37160 1.000 68.29163 72 ASP A N 1
ATOM 526 C CA . ASP A 1 72 ? 28.29109 -11.03954 -44.38660 1.000 76.69202 72 ASP A CA 1
ATOM 527 C C . ASP A 1 72 ? 27.72542 -11.07766 -45.80019 1.000 75.56612 72 ASP A C 1
ATOM 528 O O . ASP A 1 72 ? 28.29767 -10.43648 -46.68951 1.000 73.44242 72 ASP A O 1
ATOM 533 N N . GLU A 1 73 ? 26.61827 -11.78366 -46.03376 1.000 77.05904 73 GLU A N 1
ATOM 534 C CA . GLU A 1 73 ? 25.91242 -11.60249 -47.29598 1.000 75.25476 73 GLU A CA 1
ATOM 535 C C . GLU A 1 73 ? 25.44512 -10.15141 -47.46398 1.000 72.61546 73 GLU A C 1
ATOM 536 O O . GLU A 1 73 ? 25.67011 -9.53907 -48.51254 1.000 78.46222 73 GLU A O 1
ATOM 542 N N . THR A 1 74 ? 24.83258 -9.56629 -46.42287 1.000 69.96582 74 THR A N 1
ATOM 543 C CA . THR A 1 74 ? 24.18365 -8.25603 -46.51936 1.000 64.96037 74 THR A CA 1
ATOM 544 C C . THR A 1 74 ? 24.96321 -7.11232 -45.87513 1.000 66.84140 74 THR A C 1
ATOM 545 O O . THR A 1 74 ? 24.70576 -5.94211 -46.20038 1.000 56.59224 74 THR A O 1
ATOM 549 N N . GLY A 1 75 ? 25.88352 -7.40772 -44.95559 1.000 70.09536 75 GLY A N 1
ATOM 550 C CA . GLY A 1 75 ? 26.58167 -6.36167 -44.23536 1.000 64.62476 75 GLY A CA 1
ATOM 551 C C . GLY A 1 75 ? 25.80083 -5.73248 -43.10029 1.000 65.96351 75 GLY A C 1
ATOM 552 O O . GLY A 1 75 ? 26.30296 -4.78019 -42.47913 1.000 67.81684 75 GLY A O 1
ATOM 553 N N . TRP A 1 76 ? 24.59536 -6.22323 -42.80327 1.000 58.47868 76 TRP A N 1
ATOM 554 C CA . TRP A 1 76 ? 23.83772 -5.72855 -41.66389 1.000 60.69069 76 TRP A CA 1
ATOM 555 C C . TRP A 1 76 ? 24.07952 -6.59505 -40.42604 1.000 59.72309 76 TRP A C 1
ATOM 556 O O . TRP A 1 76 ? 24.44252 -7.77472 -40.52300 1.000 57.43738 76 TRP A O 1
ATOM 567 N N . TYR A 1 77 ? 23.88457 -5.99823 -39.25242 1.000 55.57641 77 TYR A N 1
ATOM 568 C CA . TYR A 1 77 ? 24.02272 -6.78177 -38.03167 1.000 55.94382 77 TYR A CA 1
ATOM 569 C C . TYR A 1 77 ? 22.71520 -7.48451 -37.66855 1.000 55.56067 77 TYR A C 1
ATOM 570 O O . TYR A 1 77 ? 21.61513 -7.05381 -38.02134 1.000 53.68544 77 TYR A O 1
ATOM 579 N N . TYR A 1 78 ? 22.84496 -8.57508 -36.93511 1.000 52.61835 78 TYR A N 1
ATOM 580 C CA . TYR A 1 78 ? 21.70994 -9.14320 -36.23997 1.000 46.95332 78 TYR A CA 1
ATOM 581 C C . TYR A 1 78 ? 22.16675 -9.48554 -34.82527 1.000 52.80764 78 TYR A C 1
ATOM 582 O O . TYR A 1 78 ? 23.31811 -9.90650 -34.62440 1.000 45.13557 78 TYR A O 1
ATOM 591 N N . TYR A 1 79 ? 21.27486 -9.28460 -33.84527 1.000 47.29480 79 TYR A N 1
ATOM 592 C CA . TYR A 1 79 ? 21.62272 -9.42734 -32.43365 1.000 47.11453 79 TYR A CA 1
ATOM 593 C C . TYR A 1 79 ? 21.33107 -10.83384 -31.91671 1.000 44.73253 79 TYR A C 1
ATOM 594 O O . TYR A 1 79 ? 20.42265 -11.51438 -32.39346 1.000 49.36548 79 TYR A O 1
ATOM 603 N N . TYR A 1 80 ? 22.15446 -11.27969 -30.95606 1.000 50.03501 80 TYR A N 1
ATOM 604 C CA . TYR A 1 80 ? 21.89891 -12.47061 -30.14866 1.000 55.44506 80 TYR A CA 1
ATOM 605 C C . TYR A 1 80 ? 21.60249 -11.95712 -28.74735 1.000 51.22633 80 TYR A C 1
ATOM 606 O O . TYR A 1 80 ? 22.49135 -11.41429 -28.07618 1.000 52.45540 80 TYR A O 1
ATOM 615 N N . TRP A 1 81 ? 20.35126 -12.08932 -28.33016 1.000 48.58297 81 TRP A N 1
ATOM 616 C CA . TRP A 1 81 ? 19.91944 -11.57944 -27.04681 1.000 46.15721 81 TRP A CA 1
ATOM 617 C C . TRP A 1 81 ? 20.07822 -12.64202 -25.97770 1.000 45.40855 81 TRP A C 1
ATOM 618 O O . TRP A 1 81 ? 20.04979 -13.85337 -26.24657 1.000 42.58133 81 TRP A O 1
ATOM 629 N N . ARG A 1 82 ? 20.19789 -12.16578 -24.74254 1.000 48.14431 82 ARG A N 1
ATOM 630 C CA . ARG A 1 82 ? 20.16277 -13.03236 -23.57999 1.000 50.13513 82 ARG A CA 1
ATOM 631 C C . ARG A 1 82 ? 19.66064 -12.23584 -22.39716 1.000 50.31015 82 ARG A C 1
ATOM 632 O O . ARG A 1 82 ? 19.84973 -11.01322 -22.32274 1.000 52.67277 82 ARG A O 1
ATOM 640 N N . ILE A 1 83 ? 19.02192 -12.94554 -21.47479 1.000 51.62481 83 ILE A N 1
ATOM 641 C CA . ILE A 1 83 ? 18.54461 -12.34458 -20.23948 1.000 55.09389 83 ILE A CA 1
ATOM 642 C C . ILE A 1 83 ? 19.74432 -12.06149 -19.34739 1.000 60.77596 83 ILE A C 1
ATOM 643 O O . ILE A 1 83 ? 20.67507 -12.87137 -19.27473 1.000 57.19968 83 ILE A O 1
ATOM 648 N N . ASP A 1 84 ? 19.75573 -10.89176 -18.69737 1.000 63.90787 84 ASP A N 1
ATOM 649 C CA . ASP A 1 84 ? 20.81524 -10.52576 -17.75397 1.000 69.15216 84 ASP A CA 1
ATOM 650 C C . ASP A 1 84 ? 20.20122 -10.22259 -16.38999 1.000 67.29631 84 ASP A C 1
ATOM 651 O O . ASP A 1 84 ? 19.71923 -9.11063 -16.15008 1.000 71.89527 84 ASP A O 1
ATOM 656 N N . THR A 1 85 ? 20.25667 -11.19006 -15.48271 1.000 70.67645 85 THR A N 1
ATOM 657 C CA . THR A 1 85 ? 19.72694 -11.00855 -14.13631 1.000 76.37325 85 THR A CA 1
ATOM 658 C C . THR A 1 85 ? 20.74953 -10.41280 -13.17683 1.000 77.43962 85 THR A C 1
ATOM 659 O O . THR A 1 85 ? 20.44738 -10.25581 -11.99321 1.000 81.14192 85 THR A O 1
ATOM 663 N N . LYS A 1 86 ? 21.95133 -10.09503 -13.65803 1.000 80.34453 86 LYS A N 1
ATOM 664 C CA . LYS A 1 86 ? 22.99917 -9.56282 -12.79271 1.000 83.56154 86 LYS A CA 1
ATOM 665 C C . LYS A 1 86 ? 22.48801 -8.41314 -11.93550 1.000 83.45990 86 LYS A C 1
ATOM 666 O O . LYS A 1 86 ? 22.62101 -8.44895 -10.70803 1.000 86.21319 86 LYS A O 1
ATOM 672 N N . ARG A 1 87 ? 21.87828 -7.40354 -12.55191 1.000 83.05964 87 ARG A N 1
ATOM 673 C CA . ARG A 1 87 ? 21.36359 -6.28289 -11.78557 1.000 79.75789 87 ARG A CA 1
ATOM 674 C C . ARG A 1 87 ? 19.85557 -6.35469 -11.58182 1.000 82.04497 87 ARG A C 1
ATOM 675 O O . ARG A 1 87 ? 19.22989 -5.34324 -11.25066 1.000 83.42763 87 ARG A O 1
ATOM 683 N N . LEU A 1 88 ? 19.25421 -7.52495 -11.75883 1.000 83.20028 88 LEU A N 1
ATOM 684 C CA . LEU A 1 88 ? 17.83498 -7.65885 -11.43237 1.000 78.58119 88 LEU A CA 1
ATOM 685 C C . LEU A 1 88 ? 17.49622 -7.23229 -10.00939 1.000 83.15871 88 LEU A C 1
ATOM 686 O O . LEU A 1 88 ? 16.47857 -6.51527 -9.83400 1.000 75.83329 88 LEU A O 1
ATOM 691 N N . PRO A 1 89 ? 18.24754 -7.59098 -8.95201 1.000 86.76783 89 PRO A N 1
ATOM 692 C CA . PRO A 1 89 ? 17.85937 -7.15814 -7.59812 1.000 80.64274 89 PRO A CA 1
ATOM 693 C C . PRO A 1 89 ? 17.74639 -5.64979 -7.47038 1.000 79.40581 89 PRO A C 1
ATOM 694 O O . PRO A 1 89 ? 16.73653 -5.14728 -6.95822 1.000 78.56815 89 PRO A O 1
ATOM 698 N N . GLU A 1 90 ? 18.74508 -4.90714 -7.95696 1.000 81.86359 90 GLU A N 1
ATOM 699 C CA . GLU A 1 90 ? 18.64868 -3.44880 -7.92195 1.000 83.49986 90 GLU A CA 1
ATOM 700 C C . GLU A 1 90 ? 17.51554 -2.92961 -8.80336 1.000 83.11886 90 GLU A C 1
ATOM 701 O O . GLU A 1 90 ? 16.97231 -1.84743 -8.53309 1.000 77.84981 90 GLU A O 1
ATOM 707 N N . VAL A 1 91 ? 17.13561 -3.68297 -9.84693 1.000 77.44068 91 VAL A N 1
ATOM 708 C CA . VAL A 1 91 ? 16.03099 -3.25786 -10.70610 1.000 74.72308 91 VAL A CA 1
ATOM 709 C C . VAL A 1 91 ? 14.69339 -3.45860 -10.00876 1.000 69.64211 91 VAL A C 1
ATOM 710 O O . VAL A 1 91 ? 13.83551 -2.57151 -10.04691 1.000 65.83563 91 VAL A O 1
ATOM 714 N N . ILE A 1 92 ? 14.49830 -4.62932 -9.37608 1.000 72.54496 92 ILE A N 1
ATOM 715 C CA . ILE A 1 92 ? 13.29383 -4.89853 -8.58086 1.000 72.97174 92 ILE A CA 1
ATOM 716 C C . ILE A 1 92 ? 13.07163 -3.80339 -7.55183 1.000 71.73588 92 ILE A C 1
ATOM 717 O O . ILE A 1 92 ? 11.94684 -3.31457 -7.35663 1.000 67.10748 92 ILE A O 1
ATOM 722 N N . ARG A 1 93 ? 14.14635 -3.42385 -6.85885 1.000 73.41359 93 ARG A N 1
ATOM 723 C CA . ARG A 1 93 ? 14.06204 -2.43093 -5.79578 1.000 78.76905 93 ARG A CA 1
ATOM 724 C C . ARG A 1 93 ? 13.70231 -1.06738 -6.36435 1.000 78.46352 93 ARG A C 1
ATOM 725 O O . ARG A 1 93 ? 12.71551 -0.44153 -5.94515 1.000 77.15898 93 ARG A O 1
ATOM 733 N N . THR A 1 94 ? 14.48539 -0.60686 -7.34586 1.000 76.37069 94 THR A N 1
ATOM 734 C CA . THR A 1 94 ? 14.21976 0.68084 -7.97206 1.000 70.10923 94 THR A CA 1
ATOM 735 C C . THR A 1 94 ? 12.77032 0.78672 -8.41574 1.000 69.81836 94 THR A C 1
ATOM 736 O O . THR A 1 94 ? 12.13984 1.83621 -8.25498 1.000 72.30536 94 THR A O 1
ATOM 740 N N . ARG A 1 95 ? 12.20360 -0.30741 -8.92822 1.000 72.93535 95 ARG A N 1
ATOM 741 C CA . ARG A 1 95 ? 10.83275 -0.24795 -9.42371 1.000 71.09143 95 ARG A CA 1
ATOM 742 C C . ARG A 1 95 ? 9.84146 -0.13101 -8.27657 1.000 73.68161 95 ARG A C 1
ATOM 743 O O . ARG A 1 95 ? 8.79901 0.52310 -8.41555 1.000 71.55997 95 ARG A O 1
ATOM 751 N N . LYS A 1 96 ? 10.15457 -0.75489 -7.13086 1.000 78.86533 96 LYS A N 1
ATOM 752 C CA . LYS A 1 96 ? 9.31907 -0.60704 -5.93767 1.000 74.40812 96 LYS A CA 1
ATOM 753 C C . LYS A 1 96 ? 9.38389 0.81678 -5.39422 1.000 72.62691 96 LYS A C 1
ATOM 754 O O . LYS A 1 96 ? 8.34249 1.45938 -5.18417 1.000 66.70347 96 LYS A O 1
ATOM 760 N N . LEU A 1 97 ? 10.60452 1.32592 -5.16456 1.000 70.50942 97 LEU A N 1
ATOM 761 C CA . LEU A 1 97 ? 10.77041 2.69360 -4.66973 1.000 70.25467 97 LEU A CA 1
ATOM 762 C C . LEU A 1 97 ? 10.03830 3.68753 -5.55771 1.000 72.23733 97 LEU A C 1
ATOM 763 O O . LEU A 1 97 ? 9.30618 4.55956 -5.07229 1.000 76.79149 97 LEU A O 1
ATOM 768 N N . GLN A 1 98 ? 10.20781 3.54797 -6.87300 1.000 75.70453 98 GLN A N 1
ATOM 769 C CA . GLN A 1 98 ? 9.54325 4.44458 -7.80455 1.000 75.25710 98 GLN A CA 1
ATOM 770 C C . GLN A 1 98 ? 8.03395 4.32706 -7.69709 1.000 71.67384 98 GLN A C 1
ATOM 771 O O . GLN A 1 98 ? 7.32629 5.33814 -7.66619 1.000 79.77726 98 GLN A O 1
ATOM 777 N N . GLU A 1 99 ? 7.51569 3.10468 -7.65808 1.000 70.57400 99 GLU A N 1
ATOM 778 C CA . GLU A 1 99 ? 6.07599 2.96863 -7.51147 1.000 73.30973 99 GLU A CA 1
ATOM 779 C C . GLU A 1 99 ? 5.61138 3.52984 -6.17428 1.000 77.50933 99 GLU A C 1
ATOM 780 O O . GLU A 1 99 ? 4.51280 4.09871 -6.08132 1.000 75.77080 99 GLU A O 1
ATOM 786 N N . LEU A 1 100 ? 6.43883 3.39926 -5.13549 1.000 74.33821 100 LEU A N 1
ATOM 787 C CA . LEU A 1 100 ? 6.05107 3.93340 -3.83757 1.000 80.24856 100 LEU A CA 1
ATOM 788 C C . LEU A 1 100 ? 5.94056 5.44766 -3.88834 1.000 85.01266 100 LEU A C 1
ATOM 789 O O . LEU A 1 100 ? 4.92950 6.01802 -3.46024 1.000 83.26630 100 LEU A O 1
ATOM 794 N N . GLU A 1 101 ? 6.97005 6.12628 -4.40264 1.000 82.07555 101 GLU A N 1
ATOM 795 C CA . GLU A 1 101 ? 6.89376 7.57767 -4.34946 1.000 84.12512 101 GLU A CA 1
ATOM 796 C C . GLU A 1 101 ? 6.10606 8.16886 -5.50526 1.000 78.92364 101 GLU A C 1
ATOM 797 O O . GLU A 1 101 ? 5.85673 9.37620 -5.50755 1.000 83.35967 101 GLU A O 1
ATOM 803 N N . LYS A 1 102 ? 5.64907 7.34935 -6.44685 1.000 76.41749 102 LYS A N 1
ATOM 804 C CA . LYS A 1 102 ? 4.49168 7.75675 -7.23194 1.000 80.51805 102 LYS A CA 1
ATOM 805 C C . LYS A 1 102 ? 3.26693 7.85292 -6.33305 1.000 81.97596 102 LYS A C 1
ATOM 806 O O . LYS A 1 102 ? 2.44396 8.76632 -6.47463 1.000 79.83606 102 LYS A O 1
ATOM 812 N N . LEU A 1 103 ? 3.14508 6.92730 -5.37721 1.000 80.59485 103 LEU A N 1
ATOM 813 C CA . LEU A 1 103 ? 2.06032 7.02747 -4.40810 1.000 83.08532 103 LEU A CA 1
ATOM 814 C C . LEU A 1 103 ? 2.28239 8.20282 -3.45556 1.000 78.77424 103 LEU A C 1
ATOM 815 O O . LEU A 1 103 ? 1.33041 8.91675 -3.10923 1.000 76.37292 103 LEU A O 1
ATOM 820 N N . LYS A 1 104 ? 3.53663 8.44528 -3.05638 1.000 78.64441 104 LYS A N 1
ATOM 821 C CA . LYS A 1 104 ? 3.81982 9.54013 -2.13067 1.000 81.48092 104 LYS A CA 1
ATOM 822 C C . LYS A 1 104 ? 3.30576 10.87419 -2.65483 1.000 82.82191 104 LYS A C 1
ATOM 823 O O . LYS A 1 104 ? 2.75770 11.67589 -1.88824 1.000 88.60811 104 LYS A O 1
ATOM 829 N N . GLN A 1 105 ? 3.46128 11.13744 -3.95207 1.000 80.59694 105 GLN A N 1
ATOM 830 C CA . GLN A 1 105 ? 3.02397 12.44258 -4.42711 1.000 85.81303 105 GLN A CA 1
ATOM 831 C C . GLN A 1 105 ? 1.50441 12.54363 -4.50593 1.000 87.72855 105 GLN A C 1
ATOM 832 O O . GLN A 1 105 ? 0.95336 13.63713 -4.32637 1.000 92.34031 105 GLN A O 1
ATOM 838 N N . MET A 1 106 ? 0.79991 11.43851 -4.75525 1.000 86.37049 106 MET A N 1
ATOM 839 C CA . MET A 1 106 ? -0.65448 11.52400 -4.70586 1.000 87.05297 106 MET A CA 1
ATOM 840 C C . MET A 1 106 ? -1.12464 11.83992 -3.29740 1.000 87.23978 106 MET A C 1
ATOM 841 O O . MET A 1 106 ? -2.16312 12.48602 -3.11749 1.000 91.79017 106 MET A O 1
ATOM 846 N N . LEU A 1 107 ? -0.34999 11.42834 -2.29105 1.000 86.23764 107 LEU A N 1
ATOM 847 C CA . LEU A 1 107 ? -0.69931 11.73357 -0.90667 1.000 90.90646 107 LEU A CA 1
ATOM 848 C C . LEU A 1 107 ? -0.41885 13.19371 -0.57381 1.000 92.47284 107 LEU A C 1
ATOM 849 O O . LEU A 1 107 ? -1.13239 13.79940 0.23626 1.000 96.99842 107 LEU A O 1
ATOM 854 N N . GLN A 1 108 ? 0.61222 13.77194 -1.19392 1.000 91.38241 108 GLN A N 1
ATOM 855 C CA . GLN A 1 108 ? 0.95769 15.18311 -1.07409 1.000 86.86132 108 GLN A CA 1
ATOM 856 C C . GLN A 1 108 ? 0.12347 16.09138 -1.97631 1.000 93.09258 108 GLN A C 1
ATOM 857 O O . GLN A 1 108 ? 0.37985 17.29806 -1.99851 1.000 99.16544 108 GLN A O 1
ATOM 863 N N . GLU A 1 109 ? -0.83804 15.54121 -2.72126 1.000 91.54056 109 GLU A N 1
ATOM 864 C CA . GLU A 1 109 ? -1.77759 16.28071 -3.57670 1.000 93.13870 109 GLU A CA 1
ATOM 865 C 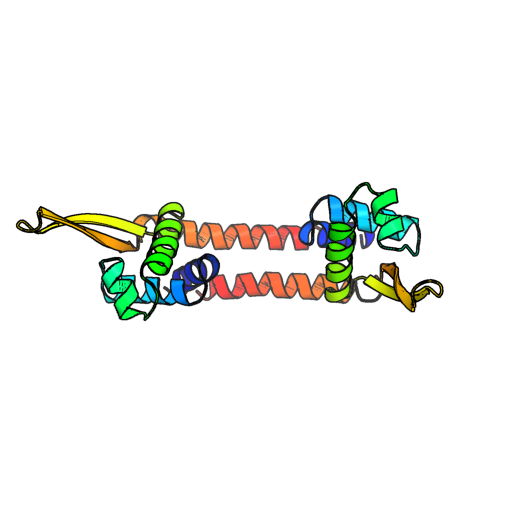C . GLU A 1 109 ? -2.02361 17.74533 -3.21050 1.000 96.53198 109 GLU A C 1
ATOM 866 O O . GLU A 1 109 ? -3.13550 18.26131 -3.37050 1.000 103.71737 109 GLU A O 1
ATOM 872 N N . ASN B 1 7 ? -6.27241 21.00210 -5.23676 1.000 102.02495 7 ASN B N 1
ATOM 873 C CA . ASN B 1 7 ? -6.52664 21.00358 -6.67656 1.000 98.37402 7 ASN B CA 1
ATOM 874 C C . ASN B 1 7 ? -5.36439 20.42290 -7.45701 1.000 96.46757 7 ASN B C 1
ATOM 875 O O . ASN B 1 7 ? -5.52335 20.00408 -8.61006 1.000 94.84880 7 ASN B O 1
ATOM 880 N N . THR B 1 8 ? -4.18896 20.39669 -6.82430 1.000 92.97722 8 THR B N 1
ATOM 881 C CA . THR B 1 8 ? -3.05785 19.69194 -7.41541 1.000 96.93817 8 THR B CA 1
ATOM 882 C C . THR B 1 8 ? -3.40483 18.23562 -7.73293 1.000 94.54528 8 THR B C 1
ATOM 883 O O . THR B 1 8 ? -2.72565 17.61189 -8.55708 1.000 92.99381 8 THR B O 1
ATOM 887 N N . ALA B 1 9 ? -4.47262 17.69654 -7.13201 1.000 92.74182 9 ALA B N 1
ATOM 888 C CA . ALA B 1 9 ? -4.90114 16.33513 -7.43782 1.000 90.30790 9 ALA B CA 1
ATOM 889 C C . ALA B 1 9 ? -5.51573 16.23927 -8.83411 1.000 95.44082 9 ALA B C 1
ATOM 890 O O . ALA B 1 9 ? -5.15959 15.35047 -9.62063 1.000 92.36461 9 ALA B O 1
ATOM 892 N N . LEU B 1 10 ? -6.44889 17.14224 -9.16133 1.000 92.74915 10 LEU B N 1
ATOM 893 C CA . LEU B 1 10 ? -7.09462 17.08424 -10.47423 1.000 94.29787 10 LEU B CA 1
ATOM 894 C C . LEU B 1 10 ? -6.13126 17.46058 -11.59555 1.000 92.72353 10 LEU B C 1
ATOM 895 O O . LEU B 1 10 ? -6.20927 16.90539 -12.70189 1.000 87.51844 10 LEU B O 1
ATOM 900 N N . LEU B 1 11 ? -5.23714 18.42279 -11.34064 1.000 89.29983 11 LEU B N 1
ATOM 901 C CA . LEU B 1 11 ? -4.22428 18.75857 -12.33352 1.000 85.53258 11 LEU B CA 1
ATOM 902 C C . LEU B 1 11 ? -3.39378 17.53913 -12.72432 1.000 88.57900 11 LEU B C 1
ATOM 903 O O . LEU B 1 11 ? -2.97485 17.42217 -13.88104 1.000 90.88894 11 LEU B O 1
ATOM 908 N N . ASP B 1 12 ? -3.16931 16.60360 -11.79580 1.000 90.14506 12 ASP B N 1
ATOM 909 C CA . ASP B 1 12 ? -2.40157 15.41161 -12.14370 1.000 86.11438 12 ASP B CA 1
ATOM 910 C C . ASP B 1 12 ? -3.24425 14.38181 -12.89424 1.000 87.63070 12 ASP B C 1
ATOM 911 O O . ASP B 1 12 ? -2.70809 13.64829 -13.73010 1.000 89.27780 12 ASP B O 1
ATOM 916 N N . ILE B 1 13 ? -4.55289 14.31349 -12.62860 1.000 89.44413 13 ILE B N 1
ATOM 917 C CA . ILE B 1 13 ? -5.44261 13.52340 -13.48100 1.000 85.97503 13 ILE B CA 1
ATOM 918 C C . ILE B 1 13 ? -5.46262 14.10249 -14.88719 1.000 87.59426 13 ILE B C 1
ATOM 919 O O . ILE B 1 13 ? -5.33098 13.37885 -15.88361 1.000 86.91521 13 ILE B O 1
ATOM 924 N N . ALA B 1 14 ? -5.63935 15.42441 -14.98095 1.000 90.51669 14 ALA B N 1
ATOM 925 C CA . ALA B 1 14 ? -5.72191 16.08534 -16.27830 1.000 88.18817 14 ALA B CA 1
ATOM 926 C C . ALA B 1 14 ? -4.46812 15.82536 -17.09916 1.000 83.64267 14 ALA B C 1
ATOM 927 O O . ALA B 1 14 ? -4.55098 15.43583 -18.27048 1.000 83.92491 14 ALA B O 1
ATOM 929 N N . ARG B 1 15 ? -3.29217 15.99932 -16.48227 1.000 84.53242 15 ARG B N 1
ATOM 930 C CA . ARG B 1 15 ? -2.02751 15.79989 -17.19046 1.000 84.02596 15 ARG B CA 1
ATOM 931 C C . ARG B 1 15 ? -1.85796 14.36763 -17.68401 1.000 86.95292 15 ARG B C 1
ATOM 932 O O . ARG B 1 15 ? -1.25558 14.14889 -18.74187 1.000 89.19578 15 ARG B O 1
ATOM 940 N N . ASP B 1 16 ? -2.36809 13.38070 -16.93864 1.000 89.47378 16 ASP B N 1
ATOM 941 C CA . ASP B 1 16 ? -2.36350 11.99950 -17.41582 1.000 89.37142 16 ASP B CA 1
ATOM 942 C C . ASP B 1 16 ? -3.35725 11.76661 -18.54694 1.000 92.18694 16 ASP B C 1
ATOM 943 O O . ASP B 1 16 ? -3.24566 10.75274 -19.24600 1.000 96.18138 16 ASP B O 1
ATOM 948 N N . ILE B 1 17 ? -4.31785 12.66701 -18.74323 1.000 88.57410 17 ILE B N 1
ATOM 949 C CA . ILE B 1 17 ? -5.26260 12.54994 -19.85259 1.000 87.37153 17 ILE B CA 1
ATOM 950 C C . ILE B 1 17 ? -4.72626 13.21407 -21.11474 1.000 88.19943 17 ILE B C 1
ATOM 951 O O . ILE B 1 17 ? -4.66363 12.58356 -22.17218 1.000 91.18917 17 ILE B O 1
ATOM 956 N N . GLY B 1 18 ? -4.33415 14.49017 -21.03875 1.000 84.53034 18 GLY B N 1
ATOM 957 C CA . GLY B 1 18 ? -3.91340 15.19996 -22.23320 1.000 78.65153 18 GLY B CA 1
ATOM 958 C C . GLY B 1 18 ? -2.70212 16.09639 -22.07346 1.000 82.43708 18 GLY B C 1
ATOM 959 O O . GLY B 1 18 ? -2.61826 17.14970 -22.71286 1.000 86.77727 18 GLY B O 1
ATOM 960 N N . GLY B 1 19 ? -1.75383 15.70150 -21.23005 1.000 81.87218 19 GLY B N 1
ATOM 961 C CA . GLY B 1 19 ? -0.53137 16.48498 -21.15228 1.000 83.18004 19 GLY B CA 1
ATOM 962 C C . GLY B 1 19 ? -0.76240 17.83771 -20.49965 1.000 82.78036 19 GLY B C 1
ATOM 963 O O . GLY B 1 19 ? -1.73788 18.05578 -19.77474 1.000 85.17857 19 GLY B O 1
ATOM 964 N N . ASP B 1 20 ? 0.15882 18.76736 -20.76958 1.000 84.04293 20 ASP B N 1
ATOM 965 C CA . ASP B 1 20 ? 0.06480 20.08026 -20.13484 1.000 85.43035 20 ASP B CA 1
ATOM 966 C C . ASP B 1 20 ? -1.03903 20.94608 -20.72033 1.000 84.39448 20 ASP B C 1
ATOM 967 O O . ASP B 1 20 ? -1.45992 21.90277 -20.06336 1.000 82.01359 20 ASP B O 1
ATOM 972 N N . GLU B 1 21 ? -1.50653 20.64709 -21.93641 1.000 85.07527 21 GLU B N 1
ATOM 973 C CA . GLU B 1 21 ? -2.64627 21.38084 -22.47391 1.000 82.80181 21 GLU B CA 1
ATOM 974 C C . GLU B 1 21 ? -3.91210 21.08099 -21.68160 1.000 77.48912 21 GLU B C 1
ATOM 975 O O . GLU B 1 21 ? -4.68328 21.99637 -21.36973 1.000 73.09125 21 GLU B O 1
ATOM 981 N N . ALA B 1 22 ? -4.13495 19.80619 -21.34254 1.000 77.80281 22 ALA B N 1
ATOM 982 C CA . ALA B 1 22 ? -5.21191 19.44640 -20.42600 1.000 72.74471 22 ALA B CA 1
ATOM 983 C C . ALA B 1 22 ? -5.11590 20.23660 -19.12622 1.000 75.07519 22 ALA B C 1
ATOM 984 O O . ALA B 1 22 ? -6.09860 20.83655 -18.67105 1.000 71.69379 22 ALA B O 1
ATOM 986 N N . VAL B 1 23 ? -3.92512 20.25739 -18.52011 1.000 78.91693 23 VAL B N 1
ATOM 987 C CA . VAL B 1 23 ? -3.73040 20.98375 -17.26695 1.000 76.82694 23 VAL B CA 1
ATOM 988 C C . VAL B 1 23 ? -4.17138 22.42969 -17.41699 1.000 73.89161 23 VAL B C 1
ATOM 989 O O . VAL B 1 23 ? -4.83233 22.98820 -16.52773 1.000 75.26654 23 VAL B O 1
ATOM 993 N N . GLU B 1 24 ? -3.79888 23.07092 -18.53422 1.000 70.29107 24 GLU B N 1
ATOM 994 C CA . GLU B 1 24 ? -4.14394 24.48349 -18.68315 1.000 77.24709 24 GLU B CA 1
ATOM 995 C C . GLU B 1 24 ? -5.61640 24.67405 -19.01810 1.000 67.66682 24 GLU B C 1
ATOM 996 O O . GLU B 1 24 ? -6.20819 25.66915 -18.59096 1.000 66.70906 24 GLU B O 1
ATOM 1002 N N . VAL B 1 25 ? -6.22005 23.74170 -19.76104 1.000 65.46378 25 VAL B N 1
ATOM 1003 C CA . VAL B 1 25 ? -7.66971 23.76349 -19.94063 1.000 67.43931 25 VAL B CA 1
ATOM 1004 C C . VAL B 1 25 ? -8.37309 23.66751 -18.59394 1.000 68.77904 25 VAL B C 1
ATOM 1005 O O . VAL B 1 25 ? -9.31975 24.41285 -18.32341 1.000 71.84224 25 VAL B O 1
ATOM 1009 N N . VAL B 1 26 ? -7.90801 22.77127 -17.71744 1.000 74.64484 26 VAL B N 1
ATOM 1010 C CA . VAL B 1 26 ? -8.53919 22.61635 -16.40823 1.000 69.98683 26 VAL B CA 1
ATOM 1011 C C . VAL B 1 26 ? -8.26147 23.83612 -15.53707 1.000 68.41480 26 VAL B C 1
ATOM 1012 O O . VAL B 1 26 ? -9.17960 24.40051 -14.93126 1.000 69.42845 26 VAL B O 1
ATOM 1016 N N . LYS B 1 27 ? -6.99406 24.26935 -15.46844 1.000 69.39108 27 LYS B N 1
ATOM 1017 C CA . LYS B 1 27 ? -6.65550 25.48733 -14.72166 1.000 73.73324 27 LYS B CA 1
ATOM 1018 C C . LYS B 1 27 ? -7.49133 26.66919 -15.19629 1.000 72.72269 27 LYS B C 1
ATOM 1019 O O . LYS B 1 27 ? -7.85247 27.54827 -14.40616 1.000 73.64007 27 LYS B O 1
ATOM 1025 N N . ALA B 1 28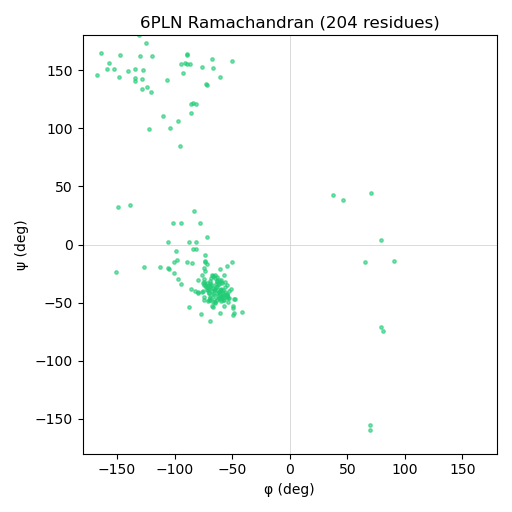 ? -7.79698 26.70425 -16.49794 1.000 76.35736 28 ALA B N 1
ATOM 1026 C CA . ALA B 1 28 ? -8.65149 27.74238 -17.05843 1.000 71.35829 28 ALA B CA 1
ATOM 1027 C C . ALA B 1 28 ? -10.10799 27.50456 -16.68572 1.000 72.88101 28 ALA B C 1
ATOM 1028 O O . ALA B 1 28 ? -10.80307 28.42685 -16.23867 1.000 74.93623 28 ALA B O 1
ATOM 1030 N N . LEU B 1 29 ? -10.58540 26.26556 -16.86234 1.000 71.74990 29 LEU B N 1
ATOM 1031 C CA . LEU B 1 29 ? -11.95527 25.92147 -16.48217 1.000 76.29021 29 LEU B CA 1
ATOM 1032 C C . LEU B 1 29 ? -12.23299 26.21224 -15.01003 1.000 82.14110 29 LEU B C 1
ATOM 1033 O O . LEU B 1 29 ? -13.38425 26.45666 -14.63164 1.000 86.15764 29 LEU B O 1
ATOM 1038 N N . GLU B 1 30 ? -11.20267 26.19699 -14.16528 1.000 81.49629 30 GLU B N 1
ATOM 1039 C CA . GLU B 1 30 ? -11.39198 26.61810 -12.78461 1.000 76.45207 30 GLU B CA 1
ATOM 1040 C C . GLU B 1 30 ? -11.45964 28.13592 -12.67895 1.000 79.63952 30 GLU B C 1
ATOM 1041 O O . GLU B 1 30 ? -12.47281 28.68392 -12.23773 1.000 88.25796 30 GLU B O 1
ATOM 1047 N N . LYS B 1 31 ? -10.39930 28.84049 -13.09918 1.000 79.27505 31 LYS B N 1
ATOM 1048 C CA . LYS B 1 31 ? -10.35655 30.28807 -12.88630 1.000 76.46007 31 LYS B CA 1
ATOM 1049 C C . LYS B 1 31 ? -11.51001 31.02066 -13.58077 1.000 80.04684 31 LYS B C 1
ATOM 1050 O O . LYS B 1 31 ? -11.84664 32.14099 -13.17953 1.000 79.63422 31 LYS B O 1
ATOM 1056 N N . LYS B 1 32 ? -12.13826 30.41475 -14.59667 1.000 80.46432 32 LYS B N 1
ATOM 1057 C CA . LYS B 1 32 ? -13.28607 31.02656 -15.26232 1.000 79.10400 32 LYS B CA 1
ATOM 1058 C C . LYS B 1 32 ? -14.62793 30.45696 -14.81230 1.000 85.72048 32 LYS B C 1
ATOM 1059 O O . LYS B 1 32 ? -15.66482 31.07132 -15.09228 1.000 84.84952 32 LYS B O 1
ATOM 1065 N N . GLY B 1 33 ? -14.63873 29.30349 -14.13956 1.000 80.77071 33 GLY B N 1
ATOM 1066 C CA . GLY B 1 33 ? -15.88242 28.67259 -13.74951 1.000 74.15732 33 GLY B CA 1
ATOM 1067 C C . GLY B 1 33 ? -16.53937 27.92536 -14.89030 1.000 82.57775 33 GLY B C 1
ATOM 1068 O O . GLY B 1 33 ? -16.59161 26.68646 -14.89106 1.000 91.97288 33 GLY B O 1
ATOM 1069 N N . GLU B 1 34 ? -17.06070 28.66639 -15.86146 1.000 75.67596 34 GLU B N 1
ATOM 1070 C CA . GLU B 1 34 ? -17.57798 28.08569 -17.08947 1.000 83.90578 34 GLU B CA 1
ATOM 1071 C C . GLU B 1 34 ? -16.78748 28.64081 -18.26303 1.000 80.84302 34 GLU B C 1
ATOM 1072 O O . GLU B 1 34 ? -16.11774 29.67049 -18.14077 1.000 78.37627 34 GLU B O 1
ATOM 1078 N N . ALA B 1 35 ? -16.87089 27.95871 -19.40588 1.000 77.88655 35 ALA B N 1
ATOM 1079 C CA . ALA B 1 35 ? -16.18327 28.45855 -20.59013 1.000 74.42381 35 ALA B CA 1
ATOM 1080 C C . ALA B 1 35 ? -16.66753 27.70674 -21.81154 1.000 73.17097 35 ALA B C 1
ATOM 1081 O O . ALA B 1 35 ? -16.98640 26.51759 -21.73125 1.000 69.25482 35 ALA B O 1
ATOM 1083 N N . THR B 1 36 ? -16.71869 28.41822 -22.93902 1.000 72.00572 36 THR B N 1
ATOM 1084 C CA . THR B 1 36 ? -16.88668 27.78177 -24.23909 1.000 69.49883 36 THR B CA 1
ATOM 1085 C C . THR B 1 36 ? -15.63853 26.96164 -24.58149 1.000 65.97132 36 THR B C 1
ATOM 1086 O O . THR B 1 36 ? -14.55641 27.15035 -24.00858 1.000 64.51723 36 THR B O 1
ATOM 1090 N N . ASP B 1 37 ? -15.78081 26.01581 -25.50345 1.000 62.53688 37 ASP B N 1
ATOM 1091 C CA . ASP B 1 37 ? -14.55681 25.41474 -26.02383 1.000 68.49063 37 ASP B CA 1
ATOM 1092 C C . ASP B 1 37 ? -13.71482 26.46488 -26.75511 1.000 67.33090 37 ASP B C 1
ATOM 1093 O O . ASP B 1 37 ? -12.48897 26.52992 -26.57504 1.000 59.74853 37 ASP B O 1
ATOM 1098 N N . GLU B 1 38 ? -14.36470 27.33276 -27.54003 1.000 62.09801 38 GLU B N 1
ATOM 1099 C CA . GLU B 1 38 ? -13.62758 28.33558 -28.29512 1.000 59.03759 38 GLU B CA 1
ATOM 1100 C C . GLU B 1 38 ? -12.99897 29.36242 -27.38444 1.000 58.52776 38 GLU B C 1
ATOM 1101 O O . GLU B 1 38 ? -11.94403 29.92087 -27.70618 1.000 52.64735 38 GLU B O 1
ATOM 1107 N N . GLU B 1 39 ? -13.60207 29.60992 -26.23313 1.000 60.52213 39 GLU B N 1
ATOM 1108 C CA . GLU B 1 39 ? -12.93521 30.50498 -25.31033 1.000 58.77798 39 GLU B CA 1
ATOM 1109 C C . GLU B 1 39 ? -11.74473 29.82973 -24.64171 1.000 60.10943 39 GLU B C 1
ATOM 1110 O O . GLU B 1 39 ? -10.72281 30.47679 -24.37537 1.000 55.99346 39 GLU B O 1
ATOM 1116 N N . LEU B 1 40 ? -11.84125 28.53002 -24.36086 1.000 62.27805 40 LEU B N 1
ATOM 1117 C CA . LEU B 1 40 ? -10.68716 27.82584 -23.82206 1.000 58.66432 40 LEU B CA 1
ATOM 1118 C C . LEU B 1 40 ? -9.55719 27.77248 -24.84407 1.000 58.80390 40 LEU B C 1
ATOM 1119 O O . LEU B 1 40 ? -8.39244 28.00294 -24.49934 1.000 55.65720 40 LEU B O 1
ATOM 1124 N N . ALA B 1 41 ? -9.88112 27.48523 -26.11201 1.000 58.19363 41 ALA B N 1
ATOM 1125 C CA . ALA B 1 41 ? -8.85645 27.51275 -27.15060 1.000 54.51766 41 ALA B CA 1
ATOM 1126 C C . ALA B 1 41 ? -8.13857 28.85626 -27.17620 1.000 56.37907 41 ALA B C 1
ATOM 1127 O O . ALA B 1 41 ? -6.90456 28.91694 -27.26313 1.000 56.70627 41 ALA B O 1
ATOM 1129 N N . GLU B 1 42 ? -8.89263 29.95006 -27.08754 1.000 55.93965 42 GLU B N 1
ATOM 1130 C CA . GLU B 1 42 ? -8.24713 31.24738 -27.16720 1.000 50.83251 42 GLU B CA 1
ATOM 1131 C C . GLU B 1 42 ? -7.41577 31.52929 -25.92147 1.000 55.20284 42 GLU B C 1
ATOM 1132 O O . GLU B 1 42 ? -6.28608 32.02899 -26.03438 1.000 55.30668 42 GLU B O 1
ATOM 1138 N N . LEU B 1 43 ? -7.93323 31.19070 -24.72720 1.000 55.18360 43 LEU B N 1
ATOM 1139 C CA . LEU B 1 43 ? -7.20354 31.48215 -23.48699 1.000 54.38199 43 LEU B CA 1
ATOM 1140 C C . LEU B 1 43 ? -5.86597 30.75524 -23.43803 1.000 54.18485 43 LEU B C 1
ATOM 1141 O O . LEU B 1 43 ? -4.85597 31.32422 -23.00349 1.000 52.76791 43 LEU B O 1
ATOM 1146 N N . THR B 1 44 ? -5.84304 29.50234 -23.88046 1.000 48.13223 44 THR B N 1
ATOM 1147 C CA . THR B 1 44 ? -4.68918 28.64293 -23.74105 1.000 54.20775 44 THR B CA 1
ATOM 1148 C C . THR B 1 44 ? -3.84987 28.57922 -25.00201 1.000 61.13899 44 THR B C 1
ATOM 1149 O O . THR B 1 44 ? -2.78576 27.95037 -24.98311 1.000 60.19980 44 THR B O 1
ATOM 1153 N N . GLY B 1 45 ? -4.30358 29.19708 -26.08907 1.000 60.31835 45 GLY B N 1
ATOM 1154 C CA . GLY B 1 45 ? -3.51555 29.25285 -27.31122 1.000 57.67140 45 GLY B CA 1
ATOM 1155 C C . GLY B 1 45 ? -3.37342 27.93836 -28.05450 1.000 63.95666 45 GLY B C 1
ATOM 1156 O O . GLY B 1 45 ? -2.26304 27.60724 -28.50822 1.000 62.27820 45 GLY B O 1
ATOM 1157 N N . VAL B 1 46 ? -4.47053 27.18164 -28.20557 1.000 60.97731 46 VAL B N 1
ATOM 1158 C CA . VAL B 1 46 ? -4.44611 25.90593 -28.90972 1.000 66.59933 46 VAL B CA 1
ATOM 1159 C C . VAL B 1 46 ? -5.55999 25.88823 -29.93442 1.000 67.61150 46 VAL B C 1
ATOM 1160 O O . VAL B 1 46 ? -6.50204 26.68172 -29.86909 1.000 67.48878 46 VAL B O 1
ATOM 1164 N N . ARG B 1 47 ? -5.43751 24.95477 -30.88558 1.000 68.50182 47 ARG B N 1
ATOM 1165 C CA . ARG B 1 47 ? -6.48363 24.73404 -31.87453 1.000 70.58689 47 ARG B CA 1
ATOM 1166 C C . ARG B 1 47 ? -7.77177 24.33579 -31.16727 1.000 73.86548 47 ARG B C 1
ATOM 1167 O O . ARG B 1 47 ? -7.73614 23.65945 -30.13551 1.000 74.56288 47 ARG B O 1
ATOM 1175 N N . VAL B 1 48 ? -8.91589 24.78085 -31.70644 1.000 69.91845 48 VAL B N 1
ATOM 1176 C CA . VAL B 1 48 ? -10.17397 24.56208 -30.99730 1.000 67.35360 48 VAL B CA 1
ATOM 1177 C C . VAL B 1 48 ? -10.42893 23.07590 -30.82602 1.000 77.73830 48 VAL B C 1
ATOM 1178 O O . VAL B 1 48 ? -10.87643 22.62299 -29.76166 1.000 75.50445 48 VAL B O 1
ATOM 1182 N N . ASN B 1 49 ? -10.12223 22.28387 -31.85811 1.000 78.78989 49 ASN B N 1
ATOM 1183 C CA . ASN B 1 49 ? -10.49385 20.87632 -31.82439 1.000 82.98792 49 ASN B CA 1
ATOM 1184 C C . ASN B 1 49 ? -9.68528 20.09846 -30.80083 1.000 88.44752 49 ASN B C 1
ATOM 1185 O O . ASN B 1 49 ? -10.19788 19.13713 -30.21680 1.000 93.71936 49 ASN B O 1
ATOM 1190 N N . THR B 1 50 ? -8.43964 20.49387 -30.54584 1.000 79.70313 50 THR B N 1
ATOM 1191 C CA . THR B 1 50 ? -7.71199 19.80344 -29.49280 1.000 82.66441 50 THR B CA 1
ATOM 1192 C C . THR B 1 50 ? -8.20152 20.18605 -28.09276 1.000 78.60732 50 THR B C 1
ATOM 1193 O O . THR B 1 50 ? -8.02653 19.39399 -27.16249 1.000 80.99296 50 THR B O 1
ATOM 1197 N N . VAL B 1 51 ? -8.83047 21.35646 -27.92030 1.000 77.89876 51 VAL B N 1
ATOM 1198 C CA . VAL B 1 51 ? -9.57123 21.62340 -26.68338 1.000 78.51489 51 VAL B CA 1
ATOM 1199 C C . VAL B 1 51 ? -10.77625 20.70586 -26.59314 1.000 80.09125 51 VAL B C 1
ATOM 1200 O O . VAL B 1 51 ? -11.15000 20.24290 -25.50898 1.000 82.79153 51 VAL B O 1
ATOM 1204 N N . ARG B 1 52 ? -11.42061 20.44648 -27.72687 1.000 84.40345 52 ARG B N 1
ATOM 1205 C CA . ARG B 1 52 ? -12.66168 19.69303 -27.67476 1.000 89.11045 52 ARG B CA 1
ATOM 1206 C C . ARG B 1 52 ? -12.40298 18.23552 -27.30346 1.000 89.98439 52 ARG B C 1
ATOM 1207 O O . ARG B 1 52 ? -13.12940 17.66587 -26.47947 1.000 93.15926 52 ARG B O 1
ATOM 1215 N N . LYS B 1 53 ? -11.35098 17.62822 -27.86554 1.000 89.58941 53 LYS B N 1
ATOM 1216 C CA . LYS B 1 53 ? -10.97731 16.27121 -27.46683 1.000 88.54701 53 LYS B CA 1
ATOM 1217 C C . LYS B 1 53 ? -10.66851 16.20485 -25.97066 1.000 91.66152 53 LYS B C 1
ATOM 1218 O O . LYS B 1 53 ? -11.15895 15.31539 -25.26096 1.000 96.12102 53 LYS B O 1
ATOM 1224 N N . ILE B 1 54 ? -9.88232 17.16088 -25.46826 1.000 85.49182 54 ILE B N 1
ATOM 1225 C CA . ILE B 1 54 ? -9.56970 17.21139 -24.04320 1.000 78.71630 54 ILE B CA 1
ATOM 1226 C C . ILE B 1 54 ? -10.84379 17.24843 -23.20592 1.000 86.36730 54 ILE B C 1
ATOM 1227 O O . ILE B 1 54 ? -10.95320 16.55245 -22.18990 1.000 89.63660 54 ILE B O 1
ATOM 1232 N N . LEU B 1 55 ? -11.82993 18.04866 -23.61963 1.000 88.58805 55 LEU B N 1
ATOM 1233 C CA . LEU B 1 55 ? -13.01319 18.23274 -22.77941 1.000 86.53746 55 LEU B CA 1
ATOM 1234 C C . LEU B 1 55 ? -13.87722 16.97528 -22.73541 1.000 95.60661 55 LEU B C 1
ATOM 1235 O O . LEU B 1 55 ? -14.47097 16.65987 -21.69229 1.000 96.57632 55 LEU B O 1
ATOM 1240 N N . TYR B 1 56 ? -13.95682 16.23651 -23.84919 1.000 95.82337 56 TYR B N 1
ATOM 1241 C CA . TYR B 1 56 ? -14.79392 15.04061 -23.88432 1.000 101.91381 56 TYR B CA 1
ATOM 1242 C C . TYR B 1 56 ? -14.17062 13.90502 -23.07959 1.000 102.76727 56 TYR B C 1
ATOM 1243 O O . TYR B 1 56 ? -14.87887 13.11928 -22.43994 1.000 103.76446 56 TYR B O 1
ATOM 1252 N N . ALA B 1 57 ? -12.83619 13.80459 -23.11103 1.000 100.37480 57 ALA B N 1
ATOM 1253 C CA . ALA B 1 57 ? -12.13608 12.87204 -22.23070 1.000 99.23557 57 ALA B CA 1
ATOM 1254 C C . ALA B 1 57 ? -12.44441 13.16617 -20.76604 1.000 98.93324 57 ALA B C 1
ATOM 1255 O O . ALA B 1 57 ? -12.62654 12.23894 -19.96590 1.000 103.95936 57 ALA B O 1
ATOM 1257 N N . LEU B 1 58 ? -12.52361 14.44956 -20.39749 1.000 91.91353 58 LEU B N 1
ATOM 1258 C CA . LEU B 1 58 ? -12.89615 14.83093 -19.03787 1.000 95.26402 58 LEU B CA 1
ATOM 1259 C C . LEU B 1 58 ? -14.38083 14.63339 -18.76333 1.000 100.27730 58 LEU B C 1
ATOM 1260 O O . LEU B 1 58 ? -14.79708 14.67138 -17.59806 1.000 97.86094 58 LEU B O 1
ATOM 1265 N N . TYR B 1 59 ? -15.18535 14.44854 -19.81110 1.000 100.44950 59 TYR B N 1
ATOM 1266 C CA . TYR B 1 59 ? -16.60141 14.13867 -19.64572 1.000 100.89901 59 TYR B CA 1
ATOM 1267 C C . TYR B 1 59 ? -16.80970 12.65273 -19.38080 1.000 102.84738 59 TYR B C 1
ATOM 1268 O O . TYR B 1 59 ? -17.64986 12.27491 -18.55242 1.000 102.37590 59 TYR B O 1
ATOM 1277 N N . ASP B 1 60 ? -16.04460 11.80732 -20.08296 1.000 101.92263 60 ASP B N 1
ATOM 1278 C CA . ASP B 1 60 ? -16.04907 10.36012 -19.91001 1.000 105.24797 60 ASP B CA 1
ATOM 1279 C C . ASP B 1 60 ? -15.36250 9.91466 -18.62994 1.000 108.54264 60 ASP B C 1
ATOM 1280 O O . ASP B 1 60 ? -15.49770 8.74646 -18.24747 1.000 114.07591 60 ASP B O 1
ATOM 1285 N N . ALA B 1 61 ? -14.60553 10.79916 -17.98572 1.000 103.84395 61 ALA B N 1
ATOM 1286 C CA . ALA B 1 61 ? -14.11212 10.57828 -16.63789 1.000 100.07828 61 ALA B CA 1
ATOM 1287 C C . ALA B 1 61 ? -15.03006 11.20653 -15.59430 1.000 102.16791 61 ALA B C 1
ATOM 1288 O O . ALA B 1 61 ? -14.60812 11.41382 -14.45147 1.000 101.76856 61 ALA B O 1
ATOM 1290 N N . LYS B 1 62 ? -16.27870 11.50569 -15.97558 1.000 100.87207 62 LYS B N 1
ATOM 1291 C CA . LYS B 1 62 ? -17.26030 12.21562 -15.15561 1.000 105.63143 62 LYS B CA 1
ATOM 1292 C C . LYS B 1 62 ? -16.61161 13.31553 -14.31724 1.000 103.07424 62 LYS B C 1
ATOM 1293 O O . LYS B 1 62 ? -16.92023 13.48586 -13.13167 1.000 105.00806 62 LYS B O 1
ATOM 1299 N N . LEU B 1 63 ? -15.70058 14.06254 -14.94879 1.000 106.21830 63 LEU B N 1
ATOM 1300 C CA . LEU B 1 63 ? -15.04908 15.22286 -14.36005 1.000 102.38520 63 LEU B CA 1
ATOM 1301 C C . LEU B 1 63 ? -15.56818 16.54301 -14.90800 1.000 98.55429 63 LEU B C 1
ATOM 1302 O O . LEU B 1 63 ? -15.40204 17.57679 -14.25356 1.000 92.67502 63 LEU B O 1
ATOM 1307 N N . ALA B 1 64 ? -16.19157 16.53020 -16.08080 1.000 102.42422 64 ALA B N 1
ATOM 1308 C CA . ALA B 1 64 ? -16.63411 17.73746 -16.75492 1.000 99.74486 64 ALA B CA 1
ATOM 1309 C C . ALA B 1 64 ? -18.10294 17.60547 -17.12715 1.000 99.81830 64 ALA B C 1
ATOM 1310 O O . ALA B 1 64 ? -18.56327 16.52245 -17.49893 1.000 100.75429 64 ALA B O 1
ATOM 1312 N N . THR B 1 65 ? -18.83861 18.70835 -17.00533 1.000 102.21549 65 THR B N 1
ATOM 1313 C CA . THR B 1 65 ? -20.22612 18.81026 -17.44751 1.000 103.68253 65 THR B CA 1
ATOM 1314 C C . THR B 1 65 ? -20.37388 20.08354 -18.27783 1.000 102.97304 65 THR B C 1
ATOM 1315 O O . THR B 1 65 ? -19.41213 20.83871 -18.45947 1.000 101.20940 65 THR B O 1
ATOM 1319 N N . PHE B 1 66 ? -21.58951 20.33621 -18.76997 1.000 102.86037 66 PHE B N 1
ATOM 1320 C CA . PHE B 1 66 ? -21.84008 21.49868 -19.61737 1.000 98.11760 66 PHE B CA 1
ATOM 1321 C C . PHE B 1 66 ? -23.33745 21.76440 -19.70895 1.000 101.27844 66 PHE B C 1
ATOM 1322 O O . PHE B 1 66 ? -24.16006 20.90220 -19.39124 1.000 103.46483 66 PHE B O 1
ATOM 1330 N N . ARG B 1 67 ? -23.67584 22.96882 -20.18999 1.000 102.07409 67 ARG B N 1
ATOM 1331 C CA . ARG B 1 67 ? -25.05396 23.40592 -20.38697 1.000 94.19146 67 ARG B CA 1
ATOM 1332 C C . ARG B 1 67 ? -25.17316 24.20036 -21.68297 1.000 98.77829 67 ARG B C 1
ATOM 1333 O O . ARG B 1 67 ? -24.23021 24.88262 -22.09138 1.000 101.57726 67 ARG B O 1
ATOM 1341 N N . ARG B 1 68 ? -26.35346 24.12869 -22.31700 1.000 97.59538 68 ARG B N 1
ATOM 1342 C CA . ARG B 1 68 ? -26.61030 24.76624 -23.61623 1.000 99.15413 68 ARG B CA 1
ATOM 1343 C C . ARG B 1 68 ? -27.44512 26.03918 -23.42858 1.000 105.84125 68 ARG B C 1
ATOM 1344 O O . ARG B 1 68 ? -28.66505 25.97510 -23.25106 1.000 110.52718 68 ARG B O 1
ATOM 1352 N N . VAL B 1 69 ? -26.76416 27.20870 -23.45929 1.000 109.01026 69 VAL B N 1
ATOM 1353 C CA . VAL B 1 69 ? -27.38950 28.52786 -23.59410 1.000 102.27816 69 VAL B CA 1
ATOM 1354 C C . VAL B 1 69 ? -27.50867 28.85484 -25.08159 1.000 98.88897 69 VAL B C 1
ATOM 1355 O O . VAL B 1 69 ? -26.74775 28.34615 -25.89952 1.000 102.55428 69 VAL B O 1
ATOM 1359 N N . ARG B 1 70 ? -28.46445 29.71613 -25.44747 1.000 101.79478 70 ARG B N 1
ATOM 1360 C CA . ARG B 1 70 ? -28.74385 30.01729 -26.85441 1.000 106.18444 70 ARG B CA 1
ATOM 1361 C C . ARG B 1 70 ? -28.75283 31.52897 -27.08849 1.000 106.69026 70 ARG B C 1
ATOM 1362 O O . ARG B 1 70 ? -29.33737 32.27847 -26.29887 1.000 108.49951 70 ARG B O 1
ATOM 1370 N N . ASP B 1 71 ? -28.08113 31.97446 -28.16069 1.000 106.31217 71 ASP B N 1
ATOM 1371 C CA . ASP B 1 71 ? -28.12488 33.37070 -28.60410 1.000 100.86910 71 ASP B CA 1
ATOM 1372 C C . ASP B 1 71 ? -29.36213 33.56037 -29.47664 1.000 99.33384 71 ASP B C 1
ATOM 1373 O O . ASP B 1 71 ? -29.51085 32.88980 -30.50730 1.000 99.30889 71 ASP B O 1
ATOM 1378 N N . ASP B 1 72 ? -30.23687 34.48621 -29.08209 1.000 102.03939 72 ASP B N 1
ATOM 1379 C CA . ASP B 1 72 ? -31.60904 34.52786 -29.59263 1.000 105.58693 72 ASP B CA 1
ATOM 1380 C C . ASP B 1 72 ? -31.75946 35.12788 -30.99721 1.000 99.45910 72 ASP B C 1
ATOM 1381 O O . ASP B 1 72 ? -32.88036 35.52697 -31.33454 1.000 99.60698 72 ASP B O 1
ATOM 1386 N N . GLU B 1 73 ? -30.68369 35.21087 -31.79728 1.000 98.16741 73 GLU B N 1
ATOM 1387 C CA . GLU B 1 73 ? -30.64372 35.94641 -33.06244 1.000 92.27764 73 GLU B CA 1
ATOM 1388 C C . GLU B 1 73 ? -29.66949 35.37468 -34.07388 1.000 93.84720 73 GLU B C 1
ATOM 1389 O O . GLU B 1 73 ? -29.77349 35.70845 -35.25777 1.000 96.92518 73 GLU B O 1
ATOM 1395 N N . THR B 1 74 ? -28.65041 34.64278 -33.64881 1.000 97.76967 74 THR B N 1
ATOM 1396 C CA . THR B 1 74 ? -28.10717 33.61609 -34.51312 1.000 97.58713 74 THR B CA 1
ATOM 1397 C C . THR B 1 74 ? -28.91771 32.34805 -34.35905 1.000 96.30104 74 THR B C 1
ATOM 1398 O O . THR B 1 74 ? -28.86016 31.46907 -35.23078 1.000 96.52124 74 THR B O 1
ATOM 1402 N N . GLY B 1 75 ? -29.71861 32.28120 -33.28713 1.000 95.25558 75 GLY B N 1
ATOM 1403 C CA . GLY B 1 75 ? -30.32588 31.05815 -32.83252 1.000 96.35930 75 GLY B CA 1
ATOM 1404 C C . GLY B 1 75 ? -29.34002 30.02925 -32.34245 1.000 100.89859 75 GLY B C 1
ATOM 1405 O O . GLY B 1 75 ? -29.75626 29.06719 -31.68104 1.000 107.52550 75 GLY B O 1
ATOM 1406 N N . TRP B 1 76 ? -28.04528 30.19871 -32.65110 1.000 105.74361 76 TRP B N 1
ATOM 1407 C CA . TRP B 1 76 ? -26.94481 29.32498 -32.24848 1.000 100.38587 76 TRP B CA 1
ATOM 1408 C C . TRP B 1 76 ? -26.97677 29.06104 -30.75221 1.000 98.83961 76 TRP B C 1
ATOM 1409 O O . TRP B 1 76 ? -27.54155 29.85897 -29.99443 1.000 101.08129 76 TRP B O 1
ATOM 1420 N N . TYR B 1 77 ? -26.35306 27.97758 -30.29804 1.000 97.42874 77 TYR B N 1
ATOM 1421 C CA . TYR B 1 77 ? -26.20123 27.81129 -28.86045 1.000 101.61451 77 TYR B CA 1
ATOM 1422 C C . TYR B 1 77 ? -24.77611 27.38090 -28.49516 1.000 98.93819 77 TYR B C 1
ATOM 1423 O O . TYR B 1 77 ? -24.06031 26.74480 -29.28182 1.000 95.83428 77 TYR B O 1
ATOM 1432 N N . TYR B 1 78 ? -24.37498 27.77016 -27.28011 1.000 95.23826 78 TYR B N 1
ATOM 1433 C CA . TYR B 1 78 ? -23.00510 27.68242 -26.78431 1.000 95.74106 78 TYR B CA 1
ATOM 1434 C C . TYR B 1 78 ? -22.94988 26.80834 -25.54103 1.000 99.53093 78 TYR B C 1
ATOM 1435 O O . TYR B 1 78 ? -23.71032 27.02486 -24.59141 1.000 97.55769 78 TYR B O 1
ATOM 1444 N N . TYR B 1 79 ? -22.01668 25.86156 -25.52806 1.000 96.54611 79 TYR B N 1
ATOM 1445 C CA . TYR B 1 79 ? -21.91745 24.87147 -24.46469 1.000 92.24190 79 TYR B CA 1
ATOM 1446 C C . TYR B 1 79 ? -20.87493 25.32826 -23.44654 1.000 88.18608 79 TYR B C 1
ATOM 1447 O O . TYR B 1 79 ? -19.66954 25.27248 -23.71224 1.000 87.67930 79 TYR B O 1
ATOM 1456 N N . TYR B 1 80 ? -21.34643 25.77785 -22.28476 1.000 84.56703 80 TYR B N 1
ATOM 1457 C CA . TYR B 1 80 ? -20.48942 26.24075 -21.19514 1.000 86.62379 80 TYR B CA 1
ATOM 1458 C C 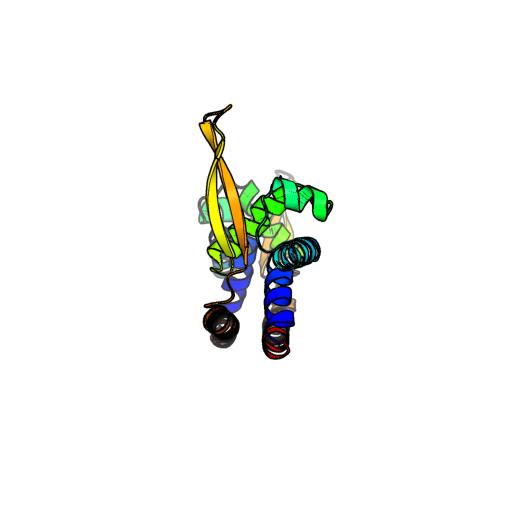. TYR B 1 80 ? -20.06209 25.05941 -20.33204 1.000 90.31041 80 TYR B C 1
ATOM 1459 O O . TYR B 1 80 ? -20.88877 24.47480 -19.62199 1.000 91.98208 80 TYR B O 1
ATOM 1468 N N . TRP B 1 81 ? -18.76921 24.74338 -20.34355 1.000 82.38711 81 TRP B N 1
ATOM 1469 C CA . TRP B 1 81 ? -18.27573 23.62314 -19.56131 1.000 79.64274 81 TRP B CA 1
ATOM 1470 C C . TRP B 1 81 ? -17.88095 24.04438 -18.15112 1.000 87.36307 81 TRP B C 1
ATOM 1471 O O . TRP B 1 81 ? -17.69659 25.22730 -17.84916 1.000 83.59281 81 TRP B O 1
ATOM 1482 N N . ARG B 1 82 ? -17.73597 23.03928 -17.28849 1.000 88.93581 82 ARG B N 1
ATOM 1483 C CA . ARG B 1 82 ? -17.36755 23.25319 -15.89830 1.000 90.42235 82 ARG B CA 1
ATOM 1484 C C . ARG B 1 82 ? -16.77603 21.95197 -15.36475 1.000 93.67264 82 ARG B C 1
ATOM 1485 O O . ARG B 1 82 ? -17.08403 20.86186 -15.86319 1.000 91.68375 82 ARG B O 1
ATOM 1493 N N . ILE B 1 83 ? -15.87727 22.08069 -14.38735 1.000 87.15470 83 ILE B N 1
ATOM 1494 C CA . ILE B 1 83 ? -15.36930 20.90600 -13.69229 1.000 88.02656 83 ILE B CA 1
ATOM 1495 C C . ILE B 1 83 ? -16.45913 20.33543 -12.79141 1.000 95.12583 83 ILE B C 1
ATOM 1496 O O . ILE B 1 83 ? -17.16614 21.07988 -12.09711 1.000 97.61473 83 ILE B O 1
ATOM 1501 N N . ASP B 1 84 ? -16.59981 19.00367 -12.79174 1.000 98.24571 84 ASP B N 1
ATOM 1502 C CA . ASP B 1 84 ? -17.61645 18.31424 -11.98393 1.000 98.79368 84 ASP B CA 1
ATOM 1503 C C . ASP B 1 84 ? -16.98152 17.86564 -10.66898 1.000 95.81063 84 ASP B C 1
ATOM 1504 O O . ASP B 1 84 ? -16.53732 16.72635 -10.51399 1.000 97.32005 84 ASP B O 1
ATOM 1509 N N . THR B 1 85 ? -16.94720 18.78755 -9.69966 1.000 94.82273 85 THR B N 1
ATOM 1510 C CA . THR B 1 85 ? -16.39782 18.46899 -8.38266 1.000 100.19732 85 THR B CA 1
ATOM 1511 C C . THR B 1 85 ? -17.32206 17.58435 -7.55156 1.000 101.21521 85 THR B C 1
ATOM 1512 O O . THR B 1 85 ? -16.91202 17.12902 -6.47435 1.000 99.69864 85 THR B O 1
ATOM 1516 N N . LYS B 1 86 ? -18.55712 17.36747 -8.01772 1.000 104.93028 86 LYS B N 1
ATOM 1517 C CA . LYS B 1 86 ? -19.45120 16.35673 -7.45599 1.000 107.64470 86 LYS B CA 1
ATOM 1518 C C . LYS B 1 86 ? -18.74508 15.01202 -7.31608 1.000 109.24371 86 LYS B C 1
ATOM 1519 O O . LYS B 1 86 ? -18.58918 14.47598 -6.21192 1.000 108.24178 86 LYS B O 1
ATOM 1525 N N . ARG B 1 87 ? -18.29670 14.46380 -8.44112 1.000 106.34715 87 ARG B N 1
ATOM 1526 C CA . ARG B 1 87 ? -17.73653 13.12455 -8.49495 1.000 107.48203 87 ARG B CA 1
ATOM 1527 C C . ARG B 1 87 ? -16.26917 13.05412 -8.06144 1.000 109.16713 87 ARG B C 1
ATOM 1528 O O . ARG B 1 87 ? -15.72534 11.94802 -7.96397 1.000 108.20886 87 ARG B O 1
ATOM 1536 N N . LEU B 1 88 ? -15.61605 14.18336 -7.76294 1.000 105.07018 88 LEU B N 1
ATOM 1537 C CA . LEU B 1 88 ? -14.15723 14.14620 -7.67763 1.000 102.95027 88 LEU B CA 1
ATOM 1538 C C . LEU B 1 88 ? -13.66112 13.35580 -6.47020 1.000 101.74524 88 LEU B C 1
ATOM 1539 O O . LEU B 1 88 ? -13.06186 12.28945 -6.66136 1.000 99.76986 88 LEU B O 1
ATOM 1544 N N . PRO B 1 89 ? -13.90506 13.80629 -5.21406 1.000 104.27273 89 PRO B N 1
ATOM 1545 C CA . PRO B 1 89 ? -13.12833 13.26602 -4.08120 1.000 99.04391 89 PRO B CA 1
ATOM 1546 C C . PRO B 1 89 ? -13.06147 11.74062 -3.99963 1.000 97.81309 89 PRO B C 1
ATOM 1547 O O . PRO B 1 89 ? -12.20222 11.20483 -3.28872 1.000 95.29796 89 PRO B O 1
ATOM 1551 N N . GLU B 1 90 ? -13.92065 11.02580 -4.73870 1.000 97.32405 90 GLU B N 1
ATOM 1552 C CA . GLU B 1 90 ? -13.85574 9.56882 -4.74340 1.000 100.71235 90 GLU B CA 1
ATOM 1553 C C . GLU B 1 90 ? -13.14858 8.98875 -5.95777 1.000 100.77609 90 GLU B C 1
ATOM 1554 O O . GLU B 1 90 ? -12.62712 7.86879 -5.86768 1.000 101.41664 90 GLU B O 1
ATOM 1560 N N . VAL B 1 91 ? -13.09397 9.70471 -7.08246 1.000 99.70683 91 VAL B N 1
ATOM 1561 C CA . VAL B 1 91 ? -12.14631 9.26199 -8.09850 1.000 99.40131 91 VAL B CA 1
ATOM 1562 C C . VAL B 1 91 ? -10.72964 9.65036 -7.68948 1.000 93.22987 91 VAL B C 1
ATOM 1563 O O . VAL B 1 91 ? -9.76223 8.99463 -8.09826 1.000 90.51559 91 VAL B O 1
ATOM 1567 N N . ILE B 1 92 ? -10.58064 10.70511 -6.87400 1.000 92.56892 92 ILE B N 1
ATOM 1568 C CA . ILE B 1 92 ? -9.26190 11.08204 -6.36276 1.000 92.99705 92 ILE B CA 1
ATOM 1569 C C . ILE B 1 92 ? -8.65516 9.92967 -5.59137 1.000 92.26785 92 ILE B C 1
ATOM 1570 O O . ILE B 1 92 ? -7.43376 9.72773 -5.58053 1.000 93.06241 92 ILE B O 1
ATOM 1575 N N . ARG B 1 93 ? -9.49953 9.15702 -4.93803 1.000 94.13806 93 ARG B N 1
ATOM 1576 C CA . ARG B 1 93 ? -8.98760 8.24521 -3.94501 1.000 89.86301 93 ARG B CA 1
ATOM 1577 C C . ARG B 1 93 ? -9.16403 6.79773 -4.35644 1.000 86.51925 93 ARG B C 1
ATOM 1578 O O . ARG B 1 93 ? -8.40413 5.94663 -3.89279 1.000 81.87860 93 ARG B O 1
ATOM 1586 N N . THR B 1 94 ? -10.07090 6.52337 -5.29483 1.000 84.91996 94 THR B N 1
ATOM 1587 C CA . THR B 1 94 ? -9.88219 5.38280 -6.18240 1.000 81.54388 94 THR B CA 1
ATOM 1588 C C . THR B 1 94 ? -8.46448 5.36729 -6.74885 1.000 85.28171 94 THR B C 1
ATOM 1589 O O . THR B 1 94 ? -7.77759 4.34179 -6.70364 1.000 85.07209 94 THR B O 1
ATOM 1593 N N . ARG B 1 95 ? -7.98815 6.51706 -7.24188 1.000 88.63821 95 ARG B N 1
ATOM 1594 C CA . ARG B 1 95 ? -6.62473 6.58914 -7.76276 1.000 87.02712 95 ARG B CA 1
ATOM 1595 C C . ARG B 1 95 ? -5.59746 6.26482 -6.68349 1.000 80.05697 95 ARG B C 1
ATOM 1596 O O . ARG B 1 95 ? -4.61232 5.56775 -6.94987 1.000 80.57401 95 ARG B O 1
ATOM 1604 N N . LYS B 1 96 ? -5.80367 6.76696 -5.46029 1.000 80.91471 96 LYS B N 1
ATOM 1605 C CA . LYS B 1 96 ? -4.88020 6.46308 -4.36703 1.000 82.67488 96 LYS B CA 1
ATOM 1606 C C . LYS B 1 96 ? -4.85974 4.97279 -4.04106 1.000 80.72473 96 LYS B C 1
ATOM 1607 O O . LYS B 1 96 ? -3.82978 4.44853 -3.59438 1.000 78.76601 96 LYS B O 1
ATOM 1613 N N . LEU B 1 97 ? -5.96191 4.26957 -4.28844 1.000 72.02404 97 LEU B N 1
ATOM 1614 C CA . LEU B 1 97 ? -6.03690 2.87203 -3.90793 1.000 66.22702 97 LEU B CA 1
ATOM 1615 C C . LEU B 1 97 ? -5.65594 1.91756 -5.02605 1.000 78.86941 97 LEU B C 1
ATOM 1616 O O . LEU B 1 97 ? -5.08362 0.85722 -4.74290 1.000 83.17356 97 LEU B O 1
ATOM 1621 N N . GLN B 1 98 ? -5.95619 2.24180 -6.28808 1.000 79.84696 98 GLN B N 1
ATOM 1622 C CA . GLN B 1 98 ? -5.43642 1.41721 -7.37726 1.000 76.12863 98 GLN B CA 1
ATOM 1623 C C . GLN B 1 98 ? -3.91732 1.49465 -7.42126 1.000 74.44349 98 GLN B C 1
ATOM 1624 O O . GLN B 1 98 ? -3.23845 0.49574 -7.69424 1.000 73.19434 98 GLN B O 1
ATOM 1630 N N . GLU B 1 99 ? -3.36725 2.67516 -7.13383 1.000 69.72596 99 GLU B N 1
ATOM 1631 C CA . GLU B 1 99 ? -1.92665 2.79856 -6.98714 1.000 70.95473 99 GLU B CA 1
ATOM 1632 C C . GLU B 1 99 ? -1.42570 1.94680 -5.83040 1.000 75.82409 99 GLU B C 1
ATOM 1633 O O . GLU B 1 99 ? -0.41527 1.23954 -5.94831 1.000 70.75152 99 GLU B O 1
ATOM 1639 N N . LEU B 1 100 ? -2.13409 1.99046 -4.70499 1.000 77.90845 100 LEU B N 1
ATOM 1640 C CA . LEU B 1 100 ? -1.76632 1.13816 -3.58747 1.000 75.87567 100 LEU B CA 1
ATOM 1641 C C . LEU B 1 100 ? -1.82476 -0.32754 -3.97496 1.000 70.48661 100 LEU B C 1
ATOM 1642 O O . LEU B 1 100 ? -1.04575 -1.13691 -3.44881 1.000 65.66624 100 LEU B O 1
ATOM 1647 N N . GLU B 1 101 ? -2.71571 -0.69272 -4.90140 1.000 66.35569 101 GLU B N 1
ATOM 1648 C CA . GLU B 1 101 ? -2.84454 -2.11084 -5.21233 1.000 70.06358 101 GLU B CA 1
ATOM 1649 C C . GLU B 1 101 ? -1.67109 -2.59780 -6.06020 1.000 71.22112 101 GLU B C 1
ATOM 1650 O O . GLU B 1 101 ? -1.13701 -3.68633 -5.81372 1.000 69.14758 101 GLU B O 1
ATOM 1656 N N . LYS B 1 102 ? -1.20706 -1.79882 -7.02302 1.000 68.89659 102 LYS B N 1
ATOM 1657 C CA . LYS B 1 102 ? -0.09620 -2.30649 -7.82061 1.000 75.17444 102 LYS B CA 1
ATOM 1658 C C . LYS B 1 102 ? 1.20090 -2.29169 -7.01609 1.000 71.39223 102 LYS B C 1
ATOM 1659 O O . LYS B 1 102 ? 2.03577 -3.19348 -7.16012 1.000 74.33960 102 LYS B O 1
ATOM 1665 N N . LEU B 1 103 ? 1.38006 -1.30957 -6.12990 1.000 71.33145 103 LEU B N 1
ATOM 1666 C CA . LEU B 1 103 ? 2.43607 -1.42383 -5.12378 1.000 69.43899 103 LEU B CA 1
ATOM 1667 C C . LEU B 1 103 ? 2.30615 -2.72346 -4.32951 1.000 67.74221 103 LEU B C 1
ATOM 1668 O O . LEU B 1 103 ? 3.30488 -3.40207 -4.07380 1.000 61.80270 103 LEU B O 1
ATOM 1673 N N . LYS B 1 104 ? 1.08107 -3.09710 -3.94382 1.000 63.95032 104 LYS B N 1
ATOM 1674 C CA . LYS B 1 104 ? 0.91450 -4.33202 -3.18540 1.000 67.09763 104 LYS B CA 1
ATOM 1675 C C . LYS B 1 104 ? 1.32937 -5.54448 -4.00653 1.000 75.40960 104 LYS B C 1
ATOM 1676 O O . LYS B 1 104 ? 1.81027 -6.53977 -3.44874 1.000 73.44530 104 LYS B O 1
ATOM 1682 N N . GLN B 1 105 ? 1.14884 -5.48297 -5.33485 1.000 77.11754 105 GLN B N 1
ATOM 1683 C CA . GLN B 1 105 ? 1.49433 -6.62767 -6.17755 1.000 75.18872 105 GLN B CA 1
ATOM 1684 C C . GLN B 1 105 ? 2.98965 -6.68394 -6.44680 1.000 69.79328 105 GLN B C 1
ATOM 1685 O O . GLN B 1 105 ? 3.59045 -7.76612 -6.42161 1.000 65.31131 105 GLN B O 1
ATOM 1691 N N . MET B 1 106 ? 3.60525 -5.53217 -6.71359 1.000 65.40464 106 MET B N 1
ATOM 1692 C CA . MET B 1 106 ? 5.05457 -5.45750 -6.66813 1.000 71.53374 106 MET B CA 1
ATOM 1693 C C . MET B 1 106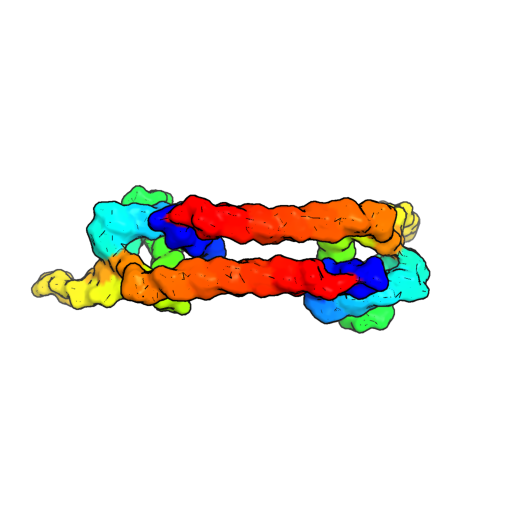 ? 5.59912 -6.07272 -5.37695 1.000 77.87233 106 MET B C 1
ATOM 1694 O O . MET B 1 106 ? 6.52110 -6.88982 -5.42246 1.000 77.56042 106 MET B O 1
ATOM 1699 N N . LEU B 1 107 ? 5.01895 -5.72252 -4.21871 1.000 77.17176 107 LEU B N 1
ATOM 1700 C CA . LEU B 1 107 ? 5.38102 -6.31613 -2.92640 1.000 75.37943 107 LEU B CA 1
ATOM 1701 C C . LEU B 1 107 ? 4.66776 -7.63819 -2.65763 1.000 80.54927 107 LEU B C 1
ATOM 1702 O O . LEU B 1 107 ? 4.36420 -7.94442 -1.50710 1.000 88.99877 107 LEU B O 1
ATOM 1707 N N . GLN B 1 108 ? 4.31198 -8.39144 -3.68279 1.000 85.03219 108 GLN B N 1
ATOM 1708 C CA . GLN B 1 108 ? 3.83319 -9.76281 -3.55115 1.000 82.25097 108 GLN B CA 1
ATOM 1709 C C . GLN B 1 108 ? 4.62052 -10.72757 -4.43640 1.000 83.03885 108 GLN B C 1
ATOM 1710 O O . GLN B 1 108 ? 4.69785 -11.90696 -4.09247 1.000 85.57566 108 GLN B O 1
ATOM 1716 N N . GLU B 1 109 ? 5.31969 -10.22591 -5.46795 1.000 80.66334 109 GLU B N 1
ATOM 1717 C CA . GLU B 1 109 ? 6.19682 -10.99067 -6.36871 1.000 84.22146 109 GLU B CA 1
ATOM 1718 C C . GLU B 1 109 ? 6.96657 -12.07908 -5.65289 1.000 88.94151 109 GLU B C 1
ATOM 1719 O O . GLU B 1 109 ? 7.98658 -12.54525 -6.16754 1.000 94.54198 109 GLU B O 1
#

InterPro domains:
  IPR002853 Transcription initiation factor IIE subunit alpha, N-terminal [SM00531] (20-159)
  IPR016481 Transcription factor TFE, archaea [MF_01909] (4-167)
  IPR016481 Transcription factor TFE, archaea [PIRSF006373] (3-172)
  IPR017919 Transcription factor TFE/TFIIEalpha HTH domain [PS51344] (6-89)
  IPR024550 TFIIEalpha/SarR/Rpc3 HTH domain [PF02002] (12-111)
  IPR036388 Winged helix-like DNA-binding domain superfamily [G3DSA:1.10.10.10] (5-88)
  IPR036390 Winged helix DNA-binding domain superfamily [SSF46785] (6-88)
  IPR039997 Transcription factor E [PTHR13097] (15-168)

Organism: Pyrococcus furiosus (strain ATCC 43587 / DSM 3638 / JCM 8422 / Vc1) (NCBI:txid186497)

Sequence (208 aa):
KKNTALLDIARDIGGDEAVEVVKALEKKGEATDEELAELTGVRVNTVRKILYALYDAKLATFRRVRDDETGWYYYYWRIDTKRLPEVIRTRKLQELEKLKQMLQENTALLDIARDIGGDEAVEVVKALEKKGEATDEELAELTGVRVNTVRKILYALYDAKLATFRRVRDDETGWYYYYWRIDTKRLPEVIRTRKLQELEKLKQMLQE

CATH classification: 1.10.10.10

Solvent-accessible surface area: 13657 Å² total; per-residue (Å²): 190,86,111,84,3,1,28,39,0,0,112,60,64,29,29,106,81,0,14,84,0,0,118,16,0,84,191,102,32,56,0,14,22,92,57,0,13,126,103,29,67,14,197,40,111,58,0,88,165,8,0,91,27,1,92,102,26,93,0,5,56,52,136,140,43,131,49,119,168,67,23,191,112,92,53,59,2,104,28,36,66,167,79,1,62,67,15,20,132,63,63,59,110,119,18,84,97,102,20,89,106,18,108,129,75,116,80,8,2,33,52,20,0,102,108,66,29,31,88,42,0,5,69,0,0,99,15,2,58,190,122,33,66,2,26,19,106,60,0,6,144,88,34,66,44,197,49,83,49,0,91,137,16,0,103,39,0,107,122,37,112,3,2,46,83,123,144,60,123,53,102,156,68,26,162,126,82,88,74,7,133,8,7,82,151,103,17,79,124,38,27,134,67,69,27,98,120,20,82,78,99,11,109,87,10,107,124,56

Foldseek 3Di:
DLLVLVLVVLCVQPRPQSSQQQVVQAVVQKDWLVRSCVSRVDDSVVSVSSQVVCVVLVQKDWDWDQDVVVRDITIIMHTDCPCVVVSSVVVVVVVVVVVVVVVVD/DVLVLVVQCVQPNVLSSQLQVVLVVVQWDFLVRSCVVSVHDSVVSVVSQVSCVVVVQKDWDWDADPVVRDTTTIMHTDPVPPPVVSVVVVVVVVVVVVVVVVD

Nearest PDB structures (foldseek):
  6xjf-assembly4_D  TM=9.075E-01  e=7.126E-16  Pyrococcus furiosus DSM 3638
  6xjf-assembly3_C  TM=8.462E-01  e=2.916E-16  Pyrococcus furiosus DSM 3638
  6pln-assembly2_B  TM=8.463E-01  e=8.096E-16  Pyrococcus furiosus
  6kf9-assembly1_G  TM=8.543E-01  e=1.950E-12  Thermococcus kodakarensis KOD1
  3r0a-assembly1_A  TM=7.543E-01  e=4.609E-05  Methanosarcina mazei

Secondary structure (DSSP, 8-state):
-HHHHHHHHHHHHHHHHHHHHHHHHHHHSSB-HHHHHHHH---HHHHHHHHHHHHHTTSEEEEEEE-TTT--EEEEEEE--TTHHHHHHHHHHHHHHHHHHHHT-/-HHHHHHHHHHHHHHHHHHH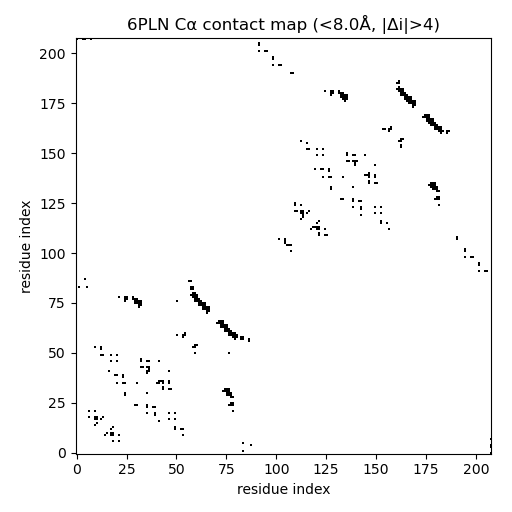HHHHHHSSB-HHHHHHHHT--HHHHHHHHHHHHHTT-EEEEEEE-TTT--EEEEEEE--SSHHHHHHHHHHHHHHHHHHHTT-

Radius of gyration: 24.08 Å; Cα contacts (8 Å, |Δi|>4): 246; chains: 2; bounding box: 60×58×46 Å